Protein AF-A0A9C8M1L5-F1 (afdb_monomer)

Nearest PDB structures (foldseek):
  5g04-assembly1_J  TM=5.522E-01  e=7.672E-01  Homo sapiens
  7qij-assembly1_CC  TM=5.161E-01  e=1.761E+00  Yersinia enterocolitica
  4g1t-assembly1_A  TM=5.888E-01  e=4.044E+00  Homo sapiens
  4bay-assembly1_A  TM=3.506E-01  e=5.523E+00  Homo sapiens

Mean predicted aligned error: 17.58 Å

Radius of gyration: 30.69 Å; Cα contacts (8 Å, |Δi|>4): 119; chains: 1; bounding box: 77×70×84 Å

Secondary structure (DSSP, 8-state):
------------------------------------------------S----------HHHHHHHHHHHHHHTT-HHHHHHHHHHHHHHSPPPHHHHHHHHHHHHHHHHHHHT-SSS-HHHHHHHHHHHHHHHHHH-TT-HHHHHHHHHHHHHHHHTT----SS--GGGG-PPPPP----------PPPP-----

pLDDT: mean 75.11, std 23.85, range [32.31, 98.56]

Structure (mmCIF, N/CA/C/O backbone):
data_AF-A0A9C8M1L5-F1
#
_entry.id   AF-A0A9C8M1L5-F1
#
loop_
_atom_site.group_PDB
_atom_site.id
_atom_site.type_symbol
_atom_site.label_atom_id
_atom_site.label_alt_id
_atom_site.label_comp_id
_atom_site.label_asym_id
_atom_site.label_entity_id
_atom_site.label_seq_id
_atom_site.pdbx_PDB_ins_code
_atom_site.Cartn_x
_atom_site.Cartn_y
_atom_site.Cartn_z
_atom_site.occupancy
_atom_site.B_iso_or_equiv
_atom_site.auth_seq_id
_atom_site.auth_comp_id
_atom_site.auth_asym_id
_atom_site.auth_atom_id
_atom_site.pdbx_PDB_model_num
ATOM 1 N N . MET A 1 1 ? -33.929 22.399 27.691 1.00 41.56 1 MET A N 1
ATOM 2 C CA . MET A 1 1 ? -32.954 22.735 28.753 1.00 41.56 1 MET A CA 1
ATOM 3 C C . MET A 1 1 ? -31.553 22.526 28.191 1.00 41.56 1 MET A C 1
ATOM 5 O O . MET A 1 1 ? -31.339 21.513 27.546 1.00 41.56 1 MET A O 1
ATOM 9 N N . TYR A 1 2 ? -30.692 23.534 28.369 1.00 40.72 2 TYR A N 1
ATOM 10 C CA . TYR A 1 2 ? -29.288 23.714 27.941 1.00 40.72 2 TYR A CA 1
ATOM 11 C C . TYR A 1 2 ? -28.418 22.430 27.960 1.00 40.72 2 TYR A C 1
ATOM 13 O O . TYR A 1 2 ? -28.614 21.593 28.831 1.00 40.72 2 TYR A O 1
ATOM 21 N N . ARG A 1 3 ? -27.405 22.245 27.096 1.00 41.81 3 ARG A N 1
ATOM 22 C CA . ARG A 1 3 ? -26.200 23.092 26.983 1.00 41.81 3 ARG A CA 1
ATOM 23 C C . ARG A 1 3 ? -25.479 22.963 25.630 1.00 41.81 3 ARG A C 1
ATOM 25 O O . ARG A 1 3 ? -25.194 21.868 25.165 1.00 41.81 3 ARG A O 1
ATOM 32 N N . ILE A 1 4 ? -25.137 24.129 25.088 1.00 53.03 4 ILE A N 1
ATOM 33 C CA . ILE A 1 4 ? -24.134 24.383 24.049 1.00 53.03 4 ILE A CA 1
ATOM 34 C C . ILE A 1 4 ? -22.754 24.171 24.687 1.00 53.03 4 ILE A C 1
ATOM 36 O O . ILE A 1 4 ? -22.496 24.747 25.746 1.00 53.03 4 ILE A O 1
ATOM 40 N N . LEU A 1 5 ? -21.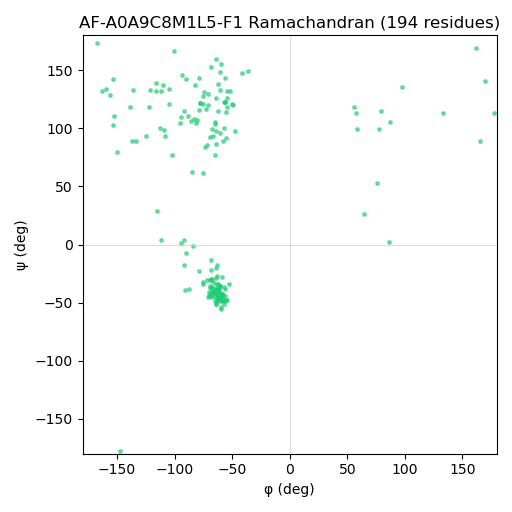882 23.373 24.065 1.00 52.97 5 LEU A N 1
ATOM 41 C CA . LEU A 1 5 ? -20.463 23.307 24.418 1.00 52.97 5 LEU A CA 1
ATOM 42 C C . LEU A 1 5 ? -19.646 23.879 23.257 1.00 52.97 5 LEU A C 1
ATOM 44 O O . LEU A 1 5 ? -19.433 23.237 22.234 1.00 52.97 5 LEU A O 1
ATOM 48 N N . THR A 1 6 ? -19.242 25.130 23.433 1.00 49.69 6 THR A N 1
ATOM 49 C CA . THR A 1 6 ? -18.315 25.868 22.578 1.00 49.69 6 THR A CA 1
ATOM 50 C C . THR A 1 6 ? -16.898 25.366 22.851 1.00 49.69 6 THR A C 1
ATOM 52 O O . THR A 1 6 ? -16.436 25.469 23.987 1.00 49.69 6 THR A O 1
ATOM 55 N N . ILE A 1 7 ? -16.197 24.849 21.840 1.00 62.06 7 ILE A N 1
ATOM 56 C CA . ILE A 1 7 ? -14.764 24.538 21.939 1.00 62.06 7 ILE A CA 1
ATOM 57 C C . ILE A 1 7 ? -13.979 25.606 21.174 1.00 62.06 7 ILE A C 1
ATOM 59 O O . ILE A 1 7 ? -14.194 25.842 19.988 1.00 62.06 7 ILE A O 1
ATOM 63 N N . PHE A 1 8 ? -13.099 26.279 21.914 1.00 46.03 8 PHE A N 1
ATOM 64 C CA . PHE A 1 8 ? -12.125 27.257 21.448 1.00 46.03 8 PHE A CA 1
ATOM 65 C C . PHE A 1 8 ? -10.957 26.543 20.757 1.00 46.03 8 PHE A C 1
ATOM 67 O O . PHE A 1 8 ? -10.323 25.688 21.370 1.00 46.03 8 PHE A O 1
ATOM 74 N N . PHE A 1 9 ? -10.616 26.942 19.531 1.00 50.03 9 PHE A N 1
ATOM 75 C CA . PHE A 1 9 ? -9.325 26.609 18.928 1.00 50.03 9 PHE A CA 1
ATOM 76 C C . PHE A 1 9 ? -8.321 27.726 19.227 1.00 50.03 9 PHE A C 1
ATOM 78 O O . PHE A 1 9 ? -8.476 28.861 18.777 1.00 50.03 9 PHE A O 1
ATOM 85 N N . ILE A 1 10 ? -7.292 27.393 20.005 1.00 50.81 10 ILE A N 1
ATOM 86 C CA . ILE A 1 10 ? -6.084 28.202 20.179 1.00 50.81 10 ILE A CA 1
ATOM 87 C C . ILE A 1 10 ? -5.110 27.766 19.082 1.00 50.81 10 ILE A C 1
ATOM 89 O O . ILE A 1 10 ? -4.598 26.651 19.119 1.00 50.81 10 ILE A O 1
ATOM 93 N N . ILE A 1 11 ? -4.861 28.637 18.103 1.00 51.78 11 ILE A N 1
ATOM 94 C CA . ILE A 1 11 ? -3.775 28.460 17.134 1.00 51.78 11 ILE A CA 1
ATOM 95 C C . ILE A 1 11 ? -2.498 28.986 17.789 1.00 51.78 11 ILE A C 1
ATOM 97 O O . ILE A 1 11 ? -2.332 30.191 17.982 1.00 51.78 11 ILE A O 1
ATOM 101 N N . LEU A 1 12 ? -1.611 28.063 18.155 1.00 49.84 12 LEU A N 1
ATOM 102 C CA . LEU A 1 12 ? -0.262 28.358 18.617 1.00 49.84 12 LEU A CA 1
ATOM 103 C C . LEU A 1 12 ? 0.646 28.486 17.387 1.00 49.8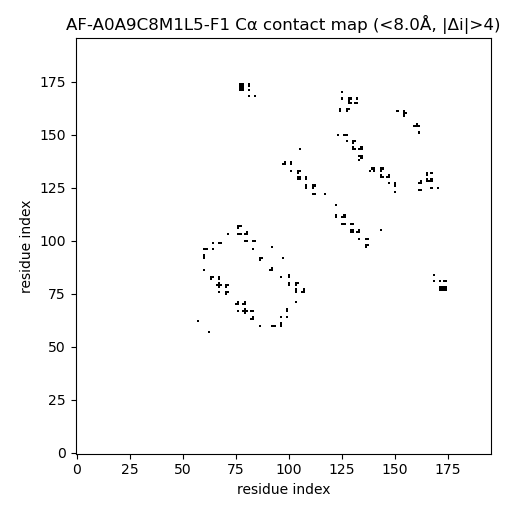4 12 LEU A C 1
ATOM 105 O O . LEU A 1 12 ? 0.970 27.497 16.736 1.00 49.84 12 LEU A O 1
ATOM 109 N N . ALA A 1 13 ? 1.025 29.718 17.054 1.00 52.88 13 ALA A N 1
ATOM 110 C CA . ALA A 1 13 ? 2.012 30.019 16.025 1.00 52.88 13 ALA A CA 1
ATOM 111 C C . ALA A 1 13 ? 3.398 30.187 16.663 1.00 52.88 13 ALA A C 1
ATOM 113 O O . ALA A 1 13 ? 3.666 31.180 17.334 1.00 52.88 13 ALA A O 1
ATOM 114 N N . THR A 1 14 ? 4.278 29.223 16.412 1.00 50.16 14 THR A N 1
ATOM 115 C CA . THR A 1 14 ? 5.738 29.275 16.601 1.00 50.16 14 THR A CA 1
ATOM 116 C C . THR A 1 14 ? 6.310 28.228 15.647 1.00 50.16 14 THR A C 1
ATOM 118 O O . THR A 1 14 ? 5.840 27.101 15.675 1.00 50.16 14 THR A O 1
ATOM 121 N N . GLY A 1 15 ? 7.282 28.457 14.775 1.00 40.16 15 GLY A N 1
ATOM 122 C CA . GLY A 1 15 ? 8.163 29.582 14.511 1.00 40.16 15 GLY A CA 1
ATOM 123 C C . GLY A 1 15 ? 9.353 29.056 13.691 1.00 40.16 15 GLY A C 1
ATOM 124 O O . GLY A 1 15 ? 9.560 27.851 13.614 1.00 40.16 15 GLY A O 1
ATOM 125 N N . LEU A 1 16 ? 10.153 29.991 13.170 1.00 46.31 16 LEU A N 1
ATOM 126 C CA . LEU A 1 16 ? 11.547 29.83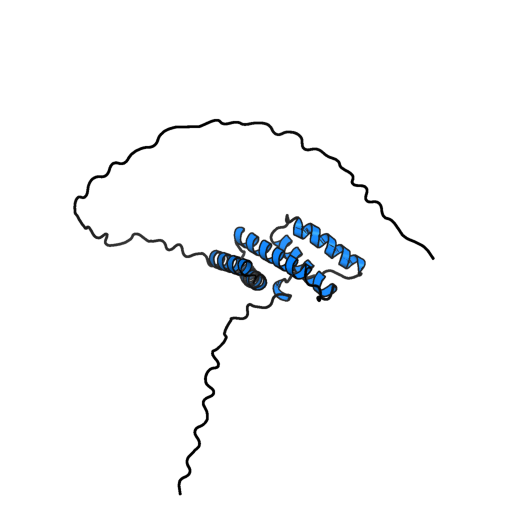5 12.725 1.00 46.31 16 LEU A CA 1
ATOM 127 C C . LEU A 1 16 ? 11.799 29.149 11.368 1.00 46.31 16 LEU A C 1
ATOM 129 O O . LEU A 1 16 ? 11.964 27.940 11.273 1.00 46.31 16 LEU A O 1
ATOM 133 N N . ALA A 1 17 ? 12.034 29.978 10.349 1.00 40.47 17 ALA A N 1
ATOM 134 C CA . ALA A 1 17 ? 13.016 29.676 9.313 1.00 40.47 17 ALA A CA 1
ATOM 135 C C . ALA A 1 17 ? 14.045 30.815 9.291 1.00 40.47 17 ALA A C 1
ATOM 137 O O . ALA A 1 17 ? 13.700 31.978 9.084 1.00 40.47 17 ALA A O 1
ATOM 138 N N . SER A 1 18 ? 15.299 30.466 9.573 1.00 39.94 18 SER A N 1
ATOM 139 C CA . SER A 1 18 ? 16.468 31.338 9.531 1.00 39.94 18 SER A CA 1
ATOM 140 C C . SER A 1 18 ? 17.477 30.743 8.543 1.00 39.94 18 SER A C 1
ATOM 142 O O . SER A 1 18 ? 17.764 29.554 8.619 1.00 39.94 18 SER A O 1
ATOM 144 N N . CYS A 1 19 ? 17.996 31.607 7.667 1.00 41.22 19 CYS A N 1
ATOM 145 C CA . CYS A 1 19 ? 19.271 31.564 6.935 1.00 41.22 19 CYS A CA 1
ATOM 146 C C . CYS A 1 19 ? 19.631 30.382 6.002 1.00 41.22 19 CYS A C 1
ATOM 148 O O . CYS A 1 19 ? 20.060 29.324 6.446 1.00 41.22 19 CYS A O 1
ATOM 150 N N . ALA A 1 20 ? 19.703 30.690 4.701 1.00 43.44 20 ALA A N 1
ATOM 151 C CA . ALA A 1 20 ? 20.762 30.267 3.766 1.00 43.44 20 ALA A CA 1
ATOM 152 C C . ALA A 1 20 ? 20.822 31.345 2.657 1.00 43.44 20 ALA A C 1
ATOM 154 O O . ALA A 1 20 ? 19.819 31.587 1.996 1.00 43.44 20 ALA A O 1
ATOM 155 N N . SER A 1 21 ? 21.788 32.269 2.630 1.00 40.28 21 SER A N 1
ATOM 156 C CA . SER A 1 21 ? 23.198 32.176 2.197 1.00 40.28 21 SER A CA 1
ATOM 157 C C . SER A 1 21 ? 23.395 31.723 0.742 1.00 40.28 21 SER A C 1
ATOM 159 O O . SER A 1 21 ? 23.376 30.535 0.451 1.00 40.28 21 SER A O 1
ATOM 161 N N . GLU A 1 22 ? 23.632 32.731 -0.108 1.00 41.84 22 GLU A N 1
ATOM 162 C CA . GLU A 1 22 ? 24.566 32.798 -1.249 1.00 41.84 22 GLU A CA 1
ATOM 163 C C . GLU A 1 22 ? 24.485 31.749 -2.379 1.00 41.84 22 GLU A C 1
ATOM 165 O O . GLU A 1 22 ? 24.873 30.597 -2.217 1.00 41.84 22 GLU A O 1
ATOM 170 N N . ARG A 1 23 ? 24.212 32.212 -3.609 1.00 49.81 23 ARG A N 1
ATOM 171 C CA . ARG A 1 23 ? 25.253 32.565 -4.604 1.00 49.81 23 ARG A CA 1
ATOM 172 C C . ARG A 1 23 ? 24.614 32.990 -5.929 1.00 49.81 23 ARG A C 1
ATOM 174 O O . ARG A 1 23 ? 24.075 32.165 -6.660 1.00 49.81 23 ARG A O 1
ATOM 181 N N . ASP A 1 24 ? 24.777 34.267 -6.257 1.00 42.97 24 ASP A N 1
ATOM 182 C CA . ASP A 1 24 ? 24.747 34.748 -7.634 1.00 42.97 24 ASP A CA 1
ATOM 183 C C . ASP A 1 24 ? 25.922 34.132 -8.402 1.00 42.97 24 ASP A C 1
ATOM 185 O O . ASP A 1 24 ? 27.081 34.252 -7.999 1.00 42.97 24 ASP A O 1
ATOM 189 N N . THR A 1 25 ? 25.634 33.487 -9.530 1.00 50.66 25 THR A N 1
ATOM 190 C CA . THR A 1 25 ? 26.618 33.341 -10.607 1.00 50.66 25 THR A CA 1
ATOM 191 C C . THR A 1 25 ? 25.998 33.882 -11.878 1.00 50.66 25 THR A C 1
ATOM 193 O O . THR A 1 25 ? 25.278 33.207 -12.605 1.00 50.66 25 THR A O 1
ATOM 196 N N . ASP A 1 26 ? 26.299 35.155 -12.085 1.00 44.03 26 ASP A N 1
ATOM 197 C CA . ASP A 1 26 ? 26.136 35.893 -13.320 1.00 44.03 26 ASP A CA 1
ATOM 198 C C . ASP A 1 26 ? 27.028 35.248 -14.397 1.00 44.03 26 ASP A C 1
ATOM 200 O O . ASP A 1 26 ? 28.258 35.223 -14.279 1.00 44.03 26 ASP A O 1
ATOM 204 N N . ARG A 1 27 ? 26.424 34.671 -15.439 1.00 46.56 27 ARG A N 1
ATOM 205 C CA . ARG A 1 27 ? 27.128 34.342 -16.686 1.00 46.56 27 ARG A CA 1
ATOM 206 C C . ARG A 1 27 ? 26.165 34.411 -17.862 1.00 46.56 27 ARG A C 1
ATOM 208 O O . ARG A 1 27 ? 25.680 33.398 -18.357 1.00 46.56 27 ARG A O 1
ATOM 215 N N . THR A 1 28 ? 25.909 35.626 -18.320 1.00 45.62 28 THR A N 1
ATOM 216 C CA . THR A 1 28 ? 25.302 35.885 -19.626 1.00 45.62 28 THR A CA 1
ATOM 217 C C . THR A 1 28 ? 26.362 36.029 -20.719 1.00 45.62 28 THR A C 1
ATOM 219 O O . THR A 1 28 ? 27.389 36.670 -20.506 1.00 45.62 28 THR A O 1
ATOM 222 N N . SER A 1 29 ? 25.999 35.493 -21.890 1.00 43.78 29 SER A N 1
ATOM 223 C CA . SER A 1 29 ? 26.384 35.922 -23.246 1.00 43.78 29 SER A CA 1
ATOM 224 C C . SER A 1 29 ? 27.773 35.514 -23.763 1.00 43.78 29 SER A C 1
ATOM 226 O O . SER A 1 29 ? 28.796 35.959 -23.263 1.00 43.78 29 SER A O 1
ATOM 228 N N . ASP A 1 30 ? 27.830 34.671 -24.807 1.00 38.06 30 ASP A N 1
ATOM 229 C CA . ASP A 1 30 ? 27.815 35.169 -26.195 1.00 38.06 30 ASP A CA 1
ATOM 230 C C . ASP A 1 30 ? 28.134 34.089 -27.261 1.00 38.06 30 ASP A C 1
ATOM 232 O O . ASP A 1 30 ? 29.081 33.318 -27.141 1.00 38.06 30 ASP A O 1
ATOM 236 N N . THR A 1 31 ? 27.400 34.183 -28.379 1.00 40.25 31 THR A N 1
ATOM 237 C CA . THR A 1 31 ? 27.742 33.772 -29.764 1.00 40.25 31 THR A CA 1
ATOM 238 C C . THR A 1 31 ? 27.485 32.330 -30.254 1.00 40.25 31 THR A C 1
ATOM 240 O O . THR A 1 31 ? 28.278 31.416 -30.062 1.00 40.25 31 THR A O 1
ATOM 243 N N . GLN A 1 32 ? 26.440 32.201 -31.081 1.00 41.16 32 GLN A N 1
ATOM 244 C CA . GLN A 1 32 ? 26.359 31.366 -32.300 1.00 41.16 32 GLN A CA 1
ATOM 245 C C . GLN A 1 32 ? 26.160 32.366 -33.470 1.00 41.16 32 GLN A C 1
ATOM 247 O O . GLN A 1 32 ? 25.464 33.357 -33.221 1.00 41.16 32 GLN A O 1
ATOM 252 N N . PRO A 1 33 ? 26.775 32.248 -34.679 1.00 49.03 33 PRO A N 1
ATOM 253 C CA . PRO A 1 33 ? 26.499 31.231 -35.728 1.00 49.03 33 PRO A CA 1
ATOM 254 C C . PRO A 1 33 ? 27.776 30.835 -36.539 1.00 49.03 33 PRO A C 1
ATOM 256 O O . PRO A 1 33 ? 28.860 31.274 -36.185 1.00 49.03 33 PRO A O 1
ATOM 259 N N . ALA A 1 34 ? 27.833 29.985 -37.574 1.00 37.12 34 ALA A N 1
ATOM 260 C CA . ALA A 1 34 ? 26.917 29.606 -38.649 1.00 37.12 34 ALA A CA 1
ATOM 261 C C . ALA A 1 34 ? 27.412 28.325 -39.382 1.00 37.12 34 ALA A C 1
ATOM 263 O O . ALA A 1 34 ? 28.535 27.868 -39.166 1.00 37.12 34 ALA A O 1
ATOM 264 N N . ASP A 1 35 ? 26.563 27.824 -40.283 1.00 43.22 35 ASP A N 1
ATOM 265 C CA . ASP A 1 35 ? 26.731 26.737 -41.259 1.00 43.22 35 ASP A CA 1
ATOM 266 C C . ASP A 1 35 ? 28.069 26.672 -42.022 1.00 43.22 35 ASP A C 1
ATOM 268 O O . ASP A 1 35 ? 28.582 27.696 -42.473 1.00 43.22 35 ASP A O 1
ATOM 272 N N . GLN A 1 36 ? 28.512 25.449 -42.353 1.00 39.69 36 GLN A N 1
ATOM 273 C CA . GLN A 1 36 ? 29.109 25.153 -43.663 1.00 39.69 36 GLN A CA 1
ATOM 274 C C . GLN A 1 36 ? 28.625 23.799 -44.196 1.00 39.69 36 GLN A C 1
ATOM 276 O O . GLN A 1 36 ? 28.844 22.743 -43.608 1.00 39.69 36 GLN A O 1
ATOM 281 N N . ASN A 1 37 ? 27.959 23.885 -45.344 1.00 39.47 37 ASN A N 1
ATOM 282 C CA . ASN A 1 37 ? 27.502 22.806 -46.203 1.00 39.47 37 ASN A CA 1
ATOM 283 C C . ASN A 1 37 ? 28.565 22.535 -47.290 1.00 39.47 37 ASN A C 1
ATOM 285 O O . ASN A 1 37 ? 29.184 23.477 -47.785 1.00 39.47 37 ASN A O 1
ATOM 289 N N . GLY A 1 38 ? 28.719 21.274 -47.700 1.00 32.31 38 GLY A N 1
ATOM 290 C CA . GLY A 1 38 ? 29.582 20.818 -48.801 1.00 32.31 38 GLY A CA 1
ATOM 291 C C . GLY A 1 38 ? 30.409 19.605 -48.369 1.00 32.31 38 GLY A C 1
ATOM 292 O O . GLY A 1 38 ? 31.277 19.712 -47.518 1.00 32.31 38 GLY A O 1
ATOM 293 N N . THR A 1 39 ? 30.231 18.401 -48.904 1.00 35.66 39 THR A N 1
ATOM 294 C CA . THR A 1 39 ? 30.302 18.099 -50.335 1.00 35.66 39 THR A CA 1
ATOM 295 C C . THR A 1 39 ? 29.633 16.745 -50.577 1.00 35.66 39 THR A C 1
ATOM 297 O O . THR A 1 39 ? 29.918 15.780 -49.870 1.00 35.66 39 THR A O 1
ATOM 300 N N . ALA A 1 40 ? 28.750 16.678 -51.571 1.00 42.91 40 ALA A N 1
ATOM 301 C CA . ALA A 1 40 ? 28.308 15.423 -52.154 1.00 42.91 40 ALA A CA 1
ATOM 302 C C . ALA A 1 40 ? 29.406 14.930 -53.103 1.00 42.91 40 ALA A C 1
ATOM 304 O O . ALA A 1 40 ? 29.746 15.640 -54.048 1.00 42.91 40 ALA A O 1
ATOM 305 N N . ASP A 1 41 ? 29.933 13.732 -52.864 1.00 43.78 41 ASP A N 1
ATOM 306 C CA . ASP A 1 41 ? 30.615 12.962 -53.899 1.00 43.78 41 ASP A CA 1
ATOM 307 C C . ASP A 1 41 ? 30.167 11.502 -53.816 1.00 43.78 41 ASP A C 1
ATOM 309 O O . ASP A 1 41 ? 30.007 10.922 -52.738 1.00 43.78 41 ASP A O 1
ATOM 313 N N . GLY A 1 42 ? 29.830 10.958 -54.978 1.00 46.75 42 GLY A N 1
ATOM 314 C CA . GLY A 1 42 ? 29.087 9.723 -55.123 1.00 46.75 42 GLY A CA 1
ATOM 315 C C . GLY A 1 42 ? 29.957 8.497 -54.905 1.00 46.75 42 GLY A C 1
ATOM 316 O O . GLY A 1 42 ? 30.883 8.233 -55.661 1.00 46.75 42 GLY A O 1
ATOM 317 N N . THR A 1 43 ? 29.573 7.670 -53.939 1.00 35.25 43 THR A N 1
ATOM 318 C CA . THR A 1 43 ? 29.645 6.209 -54.035 1.00 35.25 43 THR A CA 1
ATOM 319 C C . THR A 1 43 ? 28.550 5.660 -53.125 1.00 35.25 43 THR A C 1
ATOM 321 O O . THR A 1 43 ? 28.631 5.787 -51.906 1.00 35.25 43 THR A O 1
ATOM 324 N N . ILE A 1 44 ? 27.495 5.069 -53.697 1.00 45.62 44 ILE A N 1
ATOM 325 C CA . ILE A 1 44 ? 26.568 4.234 -52.923 1.00 45.62 44 ILE A CA 1
ATOM 326 C C . ILE A 1 44 ? 27.316 2.933 -52.634 1.00 45.62 44 ILE A C 1
ATOM 328 O O . ILE A 1 44 ? 27.208 1.954 -53.369 1.00 45.62 44 ILE A O 1
ATOM 332 N N . THR A 1 45 ? 28.120 2.937 -51.579 1.00 35.31 45 THR A N 1
ATOM 333 C CA . THR A 1 45 ? 28.555 1.703 -50.937 1.00 35.31 45 THR A CA 1
ATOM 334 C C . THR A 1 45 ? 27.405 1.302 -50.026 1.00 35.31 45 THR A C 1
ATOM 336 O O . THR A 1 45 ? 27.189 1.932 -48.995 1.00 35.31 45 THR A O 1
ATOM 339 N N . GLN A 1 46 ? 26.616 0.298 -50.416 1.00 43.53 46 GLN A N 1
ATOM 340 C CA . GLN A 1 46 ? 25.730 -0.368 -49.462 1.00 43.53 46 GLN A CA 1
ATOM 341 C C . GLN A 1 46 ? 26.600 -0.882 -48.304 1.00 43.53 46 GLN A C 1
ATOM 343 O O . GLN A 1 46 ? 27.516 -1.668 -48.564 1.00 43.53 46 GLN A O 1
ATOM 348 N N . PRO A 1 47 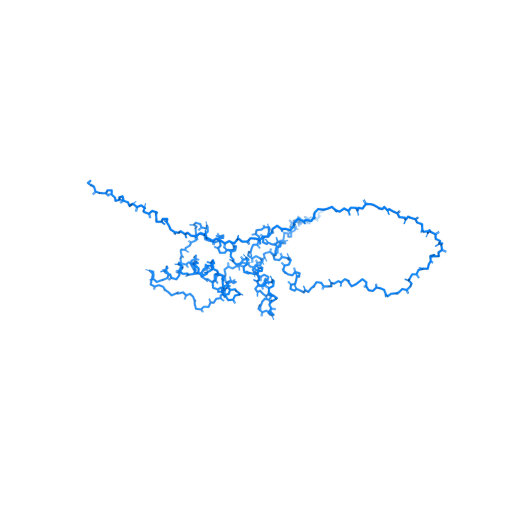? 26.347 -0.498 -47.041 1.00 42.84 47 PRO A N 1
ATOM 349 C CA . PRO A 1 47 ? 26.895 -1.240 -45.923 1.00 42.84 47 PRO A CA 1
ATOM 350 C C . PRO A 1 47 ? 26.186 -2.598 -45.880 1.00 42.84 47 PRO A C 1
ATOM 352 O O . PRO A 1 47 ? 25.114 -2.760 -45.302 1.00 42.84 47 PRO A O 1
ATOM 355 N N . THR A 1 48 ? 26.774 -3.596 -46.535 1.00 46.06 48 THR A N 1
ATOM 356 C CA . THR A 1 48 ? 26.500 -5.002 -46.245 1.00 46.06 48 THR A CA 1
ATOM 357 C C . THR A 1 48 ? 26.957 -5.298 -44.818 1.00 46.06 48 THR A C 1
ATOM 359 O O . THR A 1 48 ? 28.129 -5.570 -44.585 1.00 46.06 48 THR A O 1
ATOM 362 N N . GLY A 1 49 ? 26.007 -5.270 -43.882 1.00 43.88 49 GLY A N 1
ATOM 363 C CA . GLY A 1 49 ? 26.051 -6.063 -42.656 1.00 43.88 49 GLY A CA 1
ATOM 364 C C . GLY A 1 49 ? 26.572 -5.380 -41.388 1.00 43.88 49 GLY A C 1
ATOM 365 O O . GLY A 1 49 ? 27.649 -4.794 -41.350 1.00 43.88 49 GLY A O 1
ATOM 366 N N . THR A 1 50 ? 25.829 -5.629 -40.304 1.00 47.41 50 THR A N 1
ATOM 367 C CA . THR A 1 50 ? 26.265 -5.622 -38.893 1.00 47.41 50 THR A CA 1
ATOM 368 C C . THR A 1 50 ? 26.477 -4.270 -38.207 1.00 47.41 50 THR A C 1
ATOM 370 O O . THR A 1 50 ? 27.487 -4.038 -37.557 1.00 47.41 50 THR A O 1
ATOM 373 N N . GLY A 1 51 ? 25.470 -3.400 -38.257 1.00 37.84 51 GLY A N 1
ATOM 374 C CA . GLY A 1 51 ? 25.222 -2.442 -37.180 1.00 37.84 51 GLY A CA 1
ATOM 375 C C . GLY A 1 51 ? 23.956 -2.883 -36.470 1.00 37.84 51 GLY A C 1
ATOM 376 O O . GLY A 1 51 ? 22.870 -2.681 -36.995 1.00 37.84 51 GLY A O 1
ATOM 377 N N . THR A 1 52 ? 24.093 -3.583 -35.349 1.00 47.56 52 THR A N 1
ATOM 378 C CA . THR A 1 52 ? 22.975 -3.921 -34.471 1.00 47.56 52 THR A CA 1
ATOM 379 C C . THR A 1 52 ? 22.293 -2.623 -34.053 1.00 47.56 52 THR A C 1
ATOM 381 O O . THR A 1 52 ? 22.776 -1.953 -33.140 1.00 47.56 52 THR A O 1
ATOM 384 N N . ASP A 1 53 ? 21.175 -2.278 -34.695 1.00 40.50 53 ASP A N 1
ATOM 385 C CA . ASP A 1 53 ? 20.092 -1.604 -33.990 1.00 40.50 53 ASP A CA 1
ATOM 386 C C . ASP A 1 53 ? 19.773 -2.534 -32.827 1.00 40.50 53 ASP A C 1
ATOM 388 O O . ASP A 1 53 ? 19.066 -3.534 -32.962 1.00 40.50 53 ASP A O 1
ATOM 392 N N . THR A 1 54 ? 20.422 -2.292 -31.692 1.00 47.62 54 THR A N 1
ATOM 393 C CA . THR A 1 54 ? 20.010 -2.872 -30.431 1.00 47.62 54 THR A CA 1
ATOM 394 C C . THR A 1 54 ? 18.641 -2.271 -30.180 1.00 47.62 54 THR A C 1
ATOM 396 O O . THR A 1 54 ? 18.527 -1.230 -29.534 1.00 47.62 54 THR A O 1
ATOM 399 N N . PHE A 1 55 ? 17.603 -2.910 -30.726 1.00 51.31 55 PHE A N 1
ATOM 400 C CA . PHE A 1 55 ? 16.307 -2.950 -30.083 1.00 51.31 55 PHE A CA 1
ATOM 401 C C . PHE A 1 55 ? 16.629 -3.336 -28.649 1.00 51.31 55 PHE A C 1
ATOM 403 O O . PHE A 1 55 ? 16.968 -4.483 -28.360 1.00 51.31 55 PHE A O 1
ATOM 410 N N . ARG A 1 56 ? 16.704 -2.327 -27.780 1.00 60.84 56 ARG A N 1
ATOM 411 C CA . ARG A 1 56 ? 16.858 -2.533 -26.355 1.00 60.84 56 ARG A CA 1
ATOM 412 C C . ARG A 1 56 ? 15.556 -3.190 -25.955 1.00 60.84 56 ARG A C 1
ATOM 414 O O . ARG A 1 56 ? 14.555 -2.504 -25.777 1.00 60.84 56 ARG A O 1
ATOM 421 N N . GLU A 1 57 ? 15.567 -4.515 -25.954 1.00 67.31 57 GLU A N 1
ATOM 422 C CA . GLU A 1 57 ? 14.462 -5.310 -25.464 1.00 67.31 57 GLU A CA 1
ATOM 423 C C . GLU A 1 57 ? 14.221 -4.832 -24.038 1.00 67.31 57 GLU A C 1
ATOM 425 O O . GLU A 1 57 ? 15.118 -4.868 -23.187 1.00 67.31 57 GLU A O 1
ATOM 430 N N . MET A 1 58 ? 13.058 -4.215 -23.843 1.00 71.88 58 MET A N 1
ATOM 431 C CA . MET A 1 58 ? 12.669 -3.698 -22.548 1.00 71.88 58 MET A CA 1
ATOM 432 C C . MET A 1 58 ? 12.631 -4.885 -21.598 1.00 71.88 58 MET A C 1
ATOM 434 O O . MET A 1 58 ? 12.110 -5.948 -21.951 1.00 71.88 58 MET A O 1
ATOM 438 N N . ARG A 1 59 ? 13.225 -4.741 -20.413 1.00 76.81 59 ARG A N 1
ATOM 439 C CA . ARG A 1 59 ? 13.160 -5.838 -19.451 1.00 76.81 59 ARG A CA 1
ATOM 440 C C . ARG A 1 59 ? 11.689 -6.108 -19.107 1.00 76.81 59 ARG A C 1
ATOM 442 O O . ARG A 1 59 ? 10.905 -5.159 -19.057 1.00 76.81 59 ARG A O 1
ATOM 449 N N . PRO A 1 60 ? 11.306 -7.358 -18.804 1.00 74.88 60 PRO A N 1
ATOM 450 C CA . PRO A 1 60 ? 9.923 -7.675 -18.454 1.00 74.88 60 PRO A CA 1
ATOM 451 C C . PRO A 1 60 ? 9.346 -6.811 -17.318 1.00 74.88 60 PRO A C 1
ATOM 453 O O . PRO A 1 60 ? 8.168 -6.473 -17.349 1.00 74.88 60 PRO A O 1
ATOM 456 N N . ASP A 1 61 ? 10.166 -6.405 -16.342 1.00 75.75 61 ASP A N 1
ATOM 457 C CA . ASP A 1 61 ? 9.757 -5.511 -15.250 1.00 75.75 61 ASP A CA 1
ATOM 458 C C . ASP A 1 61 ? 9.611 -4.047 -15.668 1.00 75.75 61 ASP A C 1
ATOM 460 O O . ASP A 1 61 ? 8.735 -3.356 -15.158 1.00 75.75 61 ASP A O 1
ATOM 464 N N . GLU A 1 62 ? 10.413 -3.577 -16.621 1.00 82.25 62 GLU A N 1
ATOM 465 C CA . GLU A 1 62 ? 10.279 -2.229 -17.180 1.00 82.25 62 GLU A CA 1
ATOM 466 C C . GLU A 1 62 ? 8.978 -2.092 -17.992 1.00 82.25 62 GLU A C 1
ATOM 468 O O . GLU A 1 62 ? 8.280 -1.084 -17.863 1.00 82.25 62 GLU A O 1
ATOM 473 N N . GLU A 1 63 ? 8.613 -3.116 -18.771 1.00 87.00 63 GLU A N 1
ATOM 474 C CA . GLU A 1 63 ? 7.377 -3.109 -19.567 1.00 87.00 63 GLU A CA 1
ATOM 475 C C . GLU A 1 63 ? 6.136 -3.192 -18.679 1.00 87.00 63 GLU A C 1
ATOM 477 O O . GLU A 1 63 ? 5.197 -2.411 -18.841 1.00 87.00 63 GLU A O 1
ATOM 482 N N . ALA A 1 64 ? 6.153 -4.066 -17.676 1.00 85.38 64 ALA A N 1
ATOM 483 C CA . ALA A 1 64 ? 5.079 -4.121 -16.699 1.00 85.38 64 ALA A CA 1
ATOM 484 C C . ALA A 1 64 ? 4.976 -2.839 -15.862 1.00 85.38 64 ALA A C 1
ATOM 486 O O . ALA A 1 64 ? 3.875 -2.402 -15.541 1.00 85.38 64 ALA A O 1
ATOM 487 N N . GLY A 1 65 ? 6.103 -2.192 -15.560 1.00 88.25 65 GLY A N 1
ATOM 488 C CA . GLY A 1 65 ? 6.136 -0.865 -14.955 1.00 88.25 65 GLY A CA 1
ATOM 489 C C . GLY A 1 65 ? 5.429 0.188 -15.788 1.00 88.25 65 GLY A C 1
ATOM 490 O O . GLY A 1 65 ? 4.589 0.934 -15.283 1.00 88.25 65 GLY A O 1
ATOM 491 N N . ARG A 1 66 ? 5.748 0.230 -17.084 1.00 91.31 66 ARG A N 1
ATOM 492 C CA . ARG A 1 66 ? 5.100 1.120 -18.051 1.00 91.31 66 ARG A CA 1
ATOM 493 C C . ARG A 1 66 ? 3.597 0.847 -18.125 1.00 91.31 66 ARG A C 1
ATOM 495 O O . ARG A 1 66 ? 2.813 1.793 -18.059 1.00 91.31 66 ARG A O 1
ATOM 502 N N . GLN A 1 67 ? 3.205 -0.424 -18.209 1.00 93.38 67 GLN A N 1
ATOM 503 C CA . GLN A 1 67 ? 1.808 -0.854 -18.236 1.00 93.38 67 GLN A CA 1
ATOM 504 C C . GLN A 1 67 ? 1.067 -0.465 -16.948 1.00 93.38 67 GLN A C 1
ATOM 506 O O . GLN A 1 67 ? -0.019 0.105 -17.013 1.00 93.38 67 GLN A O 1
ATOM 511 N N . ALA A 1 68 ? 1.660 -0.698 -15.776 1.00 93.69 68 ALA A N 1
ATOM 512 C CA . ALA A 1 68 ? 1.072 -0.339 -14.489 1.00 93.69 68 ALA A CA 1
ATOM 513 C C . ALA A 1 68 ? 0.869 1.178 -14.358 1.00 93.69 68 ALA A C 1
ATOM 515 O O . ALA A 1 68 ? -0.191 1.630 -13.932 1.00 93.69 68 ALA A O 1
ATOM 516 N N . GLN A 1 69 ? 1.839 1.984 -14.797 1.00 93.94 69 GLN A N 1
ATOM 517 C CA . GLN A 1 69 ? 1.687 3.440 -14.832 1.00 93.94 69 GLN A CA 1
ATOM 518 C C . GLN A 1 69 ? 0.576 3.895 -15.788 1.00 93.94 69 GLN A C 1
ATOM 520 O O . GLN A 1 69 ? -0.119 4.869 -15.500 1.00 93.94 69 GLN A O 1
ATOM 525 N N . GLU A 1 70 ? 0.405 3.231 -16.931 1.00 95.50 70 GLU A N 1
ATOM 526 C CA . GLU A 1 70 ? -0.693 3.510 -17.862 1.00 95.50 70 GLU A CA 1
ATOM 527 C C . GLU A 1 70 ? -2.055 3.176 -17.239 1.00 95.50 70 GLU A C 1
ATOM 529 O O . GLU A 1 70 ? -2.959 4.010 -17.278 1.00 95.50 70 GLU A O 1
ATOM 534 N N . MET A 1 71 ? -2.163 2.028 -16.568 1.00 95.62 71 MET A N 1
ATOM 535 C CA . MET A 1 71 ? -3.357 1.630 -15.819 1.00 95.62 71 MET A CA 1
ATOM 536 C C . MET A 1 71 ? -3.703 2.622 -14.704 1.00 95.62 71 MET A C 1
ATOM 538 O O . MET A 1 71 ? -4.852 3.032 -14.575 1.00 95.62 71 MET A O 1
ATOM 542 N N . MET A 1 72 ? -2.718 3.091 -13.935 1.00 96.19 72 MET A N 1
ATOM 543 C CA . MET A 1 72 ? -2.959 4.115 -12.912 1.00 96.19 72 MET A CA 1
ATOM 544 C C . MET A 1 72 ? -3.475 5.428 -13.514 1.00 96.19 72 MET A C 1
ATOM 546 O O . MET A 1 72 ? -4.356 6.063 -12.939 1.00 96.19 72 MET A O 1
ATOM 550 N N . ARG A 1 73 ? -2.970 5.836 -14.687 1.00 95.69 73 ARG A N 1
ATOM 551 C CA . ARG A 1 73 ? -3.442 7.050 -15.381 1.00 95.69 73 ARG A CA 1
ATOM 552 C C . ARG A 1 73 ? -4.864 6.911 -15.922 1.00 95.69 73 ARG A C 1
ATOM 554 O O . ARG A 1 73 ? -5.563 7.917 -15.997 1.00 95.69 73 ARG A O 1
ATOM 561 N N . SER A 1 74 ? -5.287 5.705 -16.299 1.00 95.06 74 SER A N 1
ATOM 562 C CA . SER A 1 7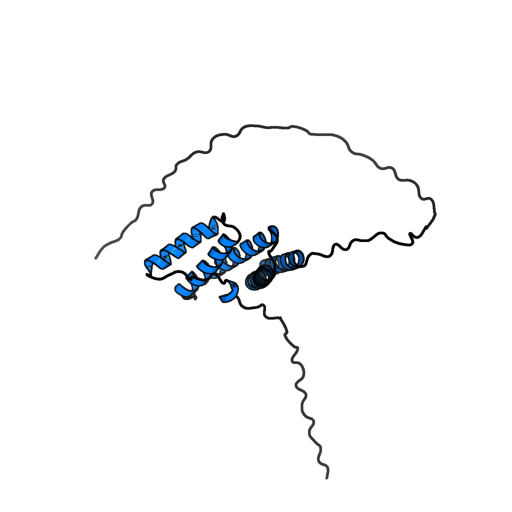4 ? -6.661 5.430 -16.737 1.00 95.06 74 SER A CA 1
ATOM 563 C C . SER A 1 74 ? -7.633 5.163 -15.581 1.00 95.06 74 SER A C 1
ATOM 565 O O . SER A 1 74 ? -8.820 4.968 -15.827 1.00 95.06 74 SER A O 1
ATOM 567 N N . GLY A 1 75 ? -7.155 5.183 -14.330 1.00 94.06 75 GLY A N 1
ATOM 568 C CA . GLY A 1 75 ? -7.954 4.906 -13.133 1.00 94.06 75 GLY A CA 1
ATOM 569 C C . GLY A 1 75 ? -8.048 3.421 -12.766 1.00 94.06 75 GLY A C 1
ATOM 570 O O . GLY A 1 75 ? -8.688 3.076 -11.780 1.00 94.06 75 GLY A O 1
ATOM 571 N N . ASN A 1 76 ? -7.386 2.524 -13.501 1.00 95.31 76 ASN A N 1
ATOM 572 C CA . ASN A 1 76 ? -7.305 1.102 -13.169 1.00 95.31 76 ASN A CA 1
ATOM 573 C C . ASN A 1 76 ? -6.162 0.816 -12.175 1.00 95.31 76 ASN A C 1
ATOM 575 O O . ASN A 1 76 ? -5.193 0.115 -12.473 1.00 95.31 76 ASN A O 1
ATOM 579 N N . ILE A 1 77 ? -6.250 1.387 -10.974 1.00 96.50 77 ILE A N 1
ATOM 580 C CA . ILE A 1 77 ? -5.211 1.222 -9.946 1.00 96.50 77 ILE A CA 1
ATOM 581 C C . ILE A 1 77 ? -5.159 -0.226 -9.433 1.00 96.50 77 ILE A C 1
ATOM 583 O O . ILE A 1 77 ? -4.072 -0.754 -9.199 1.00 96.50 77 ILE A O 1
ATOM 587 N N . GLU A 1 78 ? -6.312 -0.891 -9.315 1.00 96.12 78 GLU A N 1
ATOM 588 C CA . GLU A 1 78 ? -6.405 -2.310 -8.944 1.00 96.12 78 GLU A CA 1
ATOM 589 C C . GLU A 1 78 ? -5.575 -3.200 -9.885 1.00 96.12 78 GLU A C 1
ATOM 591 O O . GLU A 1 78 ? -4.749 -3.991 -9.421 1.00 96.12 78 GLU A O 1
ATOM 596 N N . GLY A 1 79 ? -5.709 -3.014 -11.203 1.00 95.38 79 GLY A N 1
ATOM 597 C CA . GLY A 1 79 ? -4.929 -3.749 -12.198 1.00 95.38 79 GLY A CA 1
ATOM 598 C C . GLY A 1 79 ? -3.426 -3.476 -12.112 1.00 95.38 79 GLY A C 1
ATOM 599 O O . GLY A 1 79 ? -2.624 -4.409 -12.209 1.00 95.38 79 GLY A O 1
ATOM 600 N N . ALA A 1 80 ? -3.036 -2.225 -11.850 1.00 96.44 80 ALA A N 1
ATOM 601 C CA . ALA A 1 80 ? -1.635 -1.859 -11.657 1.00 96.44 80 ALA A CA 1
ATOM 602 C C . ALA A 1 80 ? -1.013 -2.584 -10.450 1.00 96.44 80 ALA A C 1
ATOM 604 O O . ALA A 1 80 ? 0.069 -3.164 -10.570 1.00 96.44 80 ALA A O 1
ATOM 605 N N . ILE A 1 81 ? -1.714 -2.608 -9.307 1.00 97.12 81 ILE A N 1
ATOM 606 C CA . ILE A 1 81 ? -1.264 -3.347 -8.118 1.00 97.12 81 ILE A CA 1
ATOM 607 C C . ILE A 1 81 ? -1.187 -4.843 -8.424 1.00 97.12 81 ILE A C 1
ATOM 609 O O . ILE A 1 81 ? -0.193 -5.481 -8.082 1.00 97.12 81 ILE A O 1
ATOM 613 N N . PHE A 1 82 ? -2.206 -5.404 -9.079 1.00 95.81 82 PHE A N 1
ATOM 614 C CA . PHE A 1 82 ? -2.255 -6.829 -9.395 1.00 95.81 82 PHE A CA 1
ATOM 615 C C . PHE A 1 82 ? -1.033 -7.284 -10.202 1.00 95.81 82 PHE A C 1
ATOM 617 O O . PHE A 1 82 ? -0.398 -8.278 -9.848 1.00 95.81 82 PHE A O 1
ATOM 624 N N . ILE A 1 83 ? -0.676 -6.561 -11.266 1.00 93.81 83 ILE A N 1
ATOM 625 C CA . ILE A 1 83 ? 0.482 -6.907 -12.101 1.00 93.81 83 ILE A CA 1
ATOM 626 C C . ILE A 1 83 ? 1.775 -6.807 -11.288 1.00 93.81 83 ILE A C 1
ATOM 628 O O . ILE A 1 83 ? 2.552 -7.762 -11.241 1.00 93.81 83 ILE A O 1
ATOM 632 N N . LEU A 1 84 ? 1.992 -5.678 -10.612 1.00 95.44 84 LEU A N 1
ATOM 633 C CA . LEU A 1 84 ? 3.246 -5.418 -9.909 1.00 95.44 84 LEU A CA 1
ATOM 634 C C . LEU A 1 84 ? 3.455 -6.346 -8.702 1.00 95.44 84 LEU A C 1
ATOM 636 O O . LEU A 1 84 ? 4.573 -6.812 -8.488 1.00 95.44 84 LEU A O 1
ATOM 640 N N . GLU A 1 85 ? 2.406 -6.689 -7.952 1.00 95.62 85 GLU A N 1
ATOM 641 C CA . GLU A 1 85 ? 2.507 -7.657 -6.851 1.00 95.62 85 GLU A CA 1
ATOM 642 C C . GLU A 1 85 ? 2.786 -9.075 -7.350 1.00 95.62 85 GLU A C 1
ATOM 644 O O . GLU A 1 85 ? 3.651 -9.764 -6.806 1.00 95.62 85 GLU A O 1
ATOM 649 N N . ASN A 1 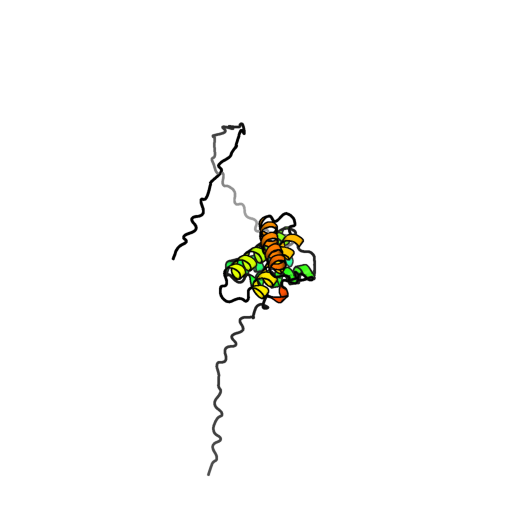86 ? 2.118 -9.509 -8.423 1.00 92.75 86 ASN A N 1
ATOM 650 C CA . ASN A 1 86 ? 2.394 -10.819 -9.017 1.00 92.75 86 ASN A CA 1
ATOM 651 C C . ASN A 1 86 ? 3.828 -10.921 -9.541 1.00 92.75 86 ASN A C 1
ATOM 653 O O . ASN A 1 86 ? 4.438 -11.990 -9.467 1.00 92.75 86 ASN A O 1
ATOM 657 N N . MET A 1 87 ? 4.385 -9.824 -10.051 1.00 92.06 87 MET A N 1
ATOM 658 C CA . MET A 1 87 ? 5.789 -9.776 -10.442 1.00 92.06 87 MET A CA 1
ATOM 659 C C . MET A 1 87 ? 6.729 -9.786 -9.242 1.00 92.06 87 MET A C 1
ATOM 661 O O . MET A 1 87 ? 7.681 -10.563 -9.241 1.00 92.06 87 MET A O 1
ATOM 665 N N . SER A 1 88 ? 6.435 -8.991 -8.209 1.00 92.44 88 SER A N 1
ATOM 666 C CA . SER A 1 88 ? 7.196 -8.952 -6.952 1.00 92.44 88 SER A CA 1
ATOM 667 C C . SER A 1 88 ? 7.266 -10.326 -6.275 1.00 92.44 88 SER A C 1
ATOM 669 O O . SER A 1 88 ? 8.307 -10.714 -5.743 1.00 92.44 88 SER A O 1
ATOM 671 N N . ALA A 1 89 ? 6.181 -11.105 -6.353 1.00 90.94 89 ALA A N 1
ATOM 672 C CA . ALA A 1 89 ? 6.114 -12.466 -5.826 1.00 90.94 89 ALA A CA 1
ATOM 673 C C . ALA A 1 89 ? 7.002 -13.466 -6.589 1.00 90.94 89 ALA A C 1
ATOM 675 O O . ALA A 1 89 ? 7.469 -14.443 -6.004 1.00 90.94 89 ALA A O 1
ATOM 676 N N . GLN A 1 90 ? 7.237 -13.242 -7.885 1.00 89.44 90 GLN A N 1
ATOM 677 C CA . GLN A 1 90 ? 8.075 -14.106 -8.725 1.00 89.44 90 GLN A CA 1
ATOM 678 C C . GLN A 1 90 ? 9.553 -13.711 -8.666 1.00 89.44 90 GLN A C 1
ATOM 680 O O . GLN A 1 90 ? 10.434 -14.573 -8.669 1.00 89.44 90 GLN A O 1
ATOM 685 N N . SER A 1 91 ? 9.831 -12.411 -8.613 1.00 87.69 91 SER A N 1
ATOM 686 C CA . SER A 1 91 ? 11.182 -11.862 -8.599 1.00 87.69 91 SER A CA 1
ATOM 687 C C . SER A 1 91 ? 11.209 -10.496 -7.914 1.00 87.69 91 SER A C 1
ATOM 689 O O . SER A 1 91 ? 10.298 -9.700 -8.146 1.00 87.69 91 SER A O 1
ATOM 691 N N . PRO A 1 92 ? 12.265 -10.167 -7.144 1.00 89.38 92 PRO A N 1
ATOM 692 C CA . PRO A 1 92 ? 12.417 -8.831 -6.585 1.00 89.38 92 PRO A CA 1
ATOM 693 C C . PRO A 1 92 ? 12.350 -7.761 -7.678 1.00 89.38 92 PRO A C 1
ATOM 695 O O . PRO A 1 92 ? 13.100 -7.814 -8.656 1.00 89.38 92 PRO A O 1
ATOM 698 N N . LEU A 1 93 ? 11.459 -6.790 -7.494 1.00 90.38 93 LEU A N 1
ATOM 699 C CA . LEU A 1 93 ? 11.345 -5.635 -8.374 1.00 90.38 93 LEU A CA 1
ATOM 700 C C . LEU A 1 93 ? 12.575 -4.729 -8.240 1.00 90.38 93 LEU A C 1
ATOM 702 O O . LEU A 1 93 ? 13.217 -4.661 -7.187 1.00 90.38 93 LEU A O 1
ATOM 706 N N . SER A 1 94 ? 12.888 -3.999 -9.309 1.00 90.88 94 SER A N 1
ATOM 707 C CA . SER A 1 94 ? 13.839 -2.890 -9.232 1.00 90.88 94 SER A CA 1
ATOM 708 C C . SER A 1 94 ? 13.313 -1.773 -8.320 1.00 90.88 94 SER A C 1
ATOM 710 O O . SER A 1 94 ? 12.114 -1.664 -8.068 1.00 90.88 94 SER A O 1
ATOM 712 N N . GLU A 1 95 ? 14.210 -0.921 -7.820 1.00 92.12 95 GLU A N 1
ATOM 713 C CA . GLU A 1 95 ? 13.849 0.186 -6.922 1.00 92.12 95 GLU A CA 1
ATOM 714 C C . GLU A 1 95 ? 12.795 1.115 -7.540 1.00 92.12 95 GLU A C 1
ATOM 716 O O . GLU A 1 95 ? 11.799 1.434 -6.897 1.00 92.12 95 GLU A O 1
ATOM 721 N N . SER A 1 96 ? 12.952 1.471 -8.818 1.00 91.31 96 SER A N 1
ATOM 722 C CA . SER A 1 96 ? 11.973 2.285 -9.542 1.00 91.31 96 SER A CA 1
ATOM 723 C C . SER A 1 96 ? 10.601 1.617 -9.627 1.00 91.31 96 SER A C 1
ATOM 725 O O . SER A 1 96 ? 9.588 2.303 -9.548 1.00 91.31 96 SER A O 1
ATOM 727 N N . MET A 1 97 ? 10.544 0.292 -9.752 1.00 92.62 97 MET A N 1
ATOM 728 C CA . MET A 1 97 ? 9.285 -0.454 -9.785 1.00 92.62 97 MET A CA 1
ATOM 729 C C . MET A 1 97 ? 8.640 -0.578 -8.408 1.00 92.62 97 MET A C 1
ATOM 731 O O . MET A 1 97 ? 7.417 -0.503 -8.307 1.00 92.62 97 MET A O 1
ATOM 735 N N . ASN A 1 98 ? 9.438 -0.676 -7.341 1.00 95.06 98 ASN A N 1
ATOM 736 C CA . ASN A 1 98 ? 8.914 -0.564 -5.982 1.00 95.06 98 ASN A CA 1
ATOM 737 C C . ASN A 1 98 ? 8.280 0.811 -5.741 1.00 95.06 98 ASN A C 1
ATOM 739 O O . ASN A 1 98 ? 7.226 0.869 -5.118 1.00 95.06 98 ASN A O 1
ATOM 743 N N . LEU A 1 99 ? 8.857 1.896 -6.275 1.00 95.62 99 LEU A N 1
ATOM 744 C CA . LEU A 1 99 ? 8.245 3.228 -6.183 1.00 95.62 99 LEU A CA 1
ATOM 745 C C . LEU A 1 99 ? 6.882 3.279 -6.887 1.00 95.62 99 LEU A C 1
ATOM 747 O O . LEU A 1 99 ? 5.921 3.766 -6.300 1.00 95.62 99 LEU A O 1
ATOM 751 N N . VAL A 1 100 ? 6.761 2.708 -8.091 1.00 96.44 100 VAL A N 1
ATOM 752 C CA . VAL A 1 100 ? 5.463 2.630 -8.791 1.00 96.44 100 VAL A CA 1
ATOM 753 C C . VAL A 1 100 ? 4.453 1.794 -7.997 1.00 96.44 100 VAL A C 1
ATOM 755 O O . VAL A 1 100 ? 3.296 2.186 -7.866 1.00 96.44 100 VAL A O 1
ATOM 758 N N . LEU A 1 101 ? 4.876 0.666 -7.419 1.00 97.56 101 LEU A N 1
ATOM 759 C CA . LEU A 1 101 ? 4.003 -0.168 -6.589 1.00 97.56 101 LEU A CA 1
ATOM 760 C C . LEU A 1 101 ? 3.555 0.560 -5.306 1.00 97.56 101 LEU A C 1
ATOM 762 O O . LEU A 1 101 ? 2.390 0.468 -4.916 1.00 97.56 101 LEU A O 1
ATOM 766 N N . VAL A 1 102 ? 4.448 1.331 -4.676 1.00 98.31 102 VAL A N 1
ATOM 767 C CA . VAL A 1 102 ? 4.116 2.203 -3.538 1.00 98.31 102 VAL A CA 1
ATOM 768 C C . VAL A 1 102 ? 3.069 3.242 -3.939 1.00 98.31 102 VAL A C 1
ATOM 770 O O . VAL A 1 102 ? 2.059 3.380 -3.247 1.00 98.31 102 VAL A O 1
ATOM 773 N N . GLU A 1 103 ? 3.265 3.937 -5.061 1.00 98.12 103 GLU A N 1
ATOM 774 C CA . GLU A 1 103 ? 2.302 4.917 -5.573 1.00 98.12 103 GLU A CA 1
ATOM 775 C C . GLU A 1 103 ? 0.932 4.278 -5.838 1.00 98.12 103 GLU A C 1
ATOM 777 O O . GLU A 1 103 ? -0.092 4.843 -5.448 1.00 98.12 103 GLU 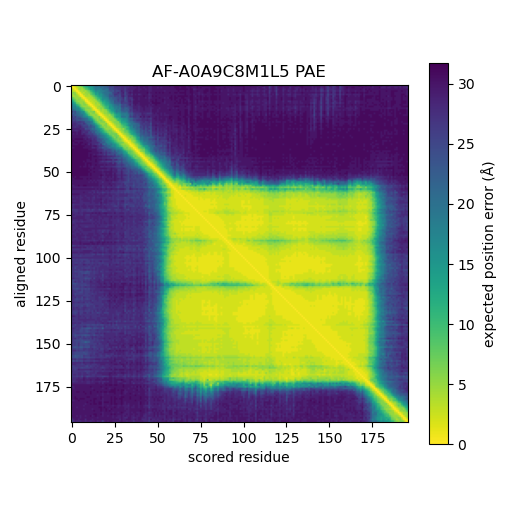A O 1
ATOM 782 N N . ALA A 1 104 ? 0.903 3.082 -6.433 1.00 98.12 104 ALA A N 1
ATOM 783 C CA . ALA A 1 104 ? -0.329 2.349 -6.706 1.00 98.12 104 ALA A CA 1
ATOM 784 C C . ALA A 1 104 ? -1.091 2.011 -5.413 1.00 98.12 104 ALA A C 1
ATOM 786 O O . ALA A 1 104 ? -2.288 2.279 -5.308 1.00 98.12 104 ALA A O 1
ATOM 787 N N . HIS A 1 105 ? -0.405 1.495 -4.389 1.00 98.50 105 HIS A N 1
ATOM 788 C CA . HIS A 1 105 ? -1.032 1.209 -3.097 1.00 98.50 105 HIS A CA 1
ATOM 789 C C . HIS A 1 105 ? -1.545 2.456 -2.378 1.00 98.50 105 HIS A C 1
ATOM 791 O O . HIS A 1 105 ? -2.633 2.412 -1.803 1.00 98.50 105 HIS A O 1
ATOM 797 N N . LEU A 1 106 ? -0.792 3.559 -2.403 1.00 98.50 106 LEU A N 1
ATOM 798 C CA . LEU A 1 106 ? -1.232 4.821 -1.805 1.00 98.50 106 LEU A CA 1
ATOM 799 C C . LEU A 1 106 ? -2.464 5.381 -2.525 1.00 98.50 106 LEU A C 1
ATOM 801 O O . LEU A 1 106 ? -3.396 5.846 -1.868 1.00 98.50 106 LEU A O 1
ATOM 805 N N . ALA A 1 107 ? -2.488 5.305 -3.858 1.00 97.88 107 ALA A N 1
ATOM 806 C CA . ALA A 1 107 ? -3.627 5.740 -4.655 1.00 97.88 107 ALA A CA 1
ATOM 807 C C . ALA A 1 107 ? -4.878 4.899 -4.348 1.00 97.88 107 ALA A C 1
ATOM 809 O O . ALA A 1 107 ? -5.928 5.464 -4.051 1.00 97.88 107 ALA A O 1
ATOM 810 N N . PHE A 1 108 ? -4.750 3.570 -4.299 1.00 97.69 108 PHE A N 1
ATOM 811 C CA . PHE A 1 108 ? -5.864 2.682 -3.956 1.00 97.69 108 PHE A CA 1
ATOM 812 C C . PHE A 1 108 ? -6.377 2.903 -2.529 1.00 97.69 108 PHE A C 1
ATOM 814 O O . PHE A 1 108 ? -7.582 3.006 -2.305 1.00 97.69 108 PHE A O 1
ATOM 821 N N . ALA A 1 109 ? -5.473 3.025 -1.552 1.00 97.44 109 ALA A N 1
ATOM 822 C CA . ALA A 1 109 ? -5.853 3.288 -0.167 1.00 97.44 109 ALA A CA 1
ATOM 823 C C . ALA A 1 109 ? -6.611 4.619 -0.032 1.00 97.44 109 ALA A C 1
ATOM 825 O O . ALA A 1 109 ? -7.562 4.710 0.744 1.00 97.44 109 ALA A O 1
ATOM 826 N N . LYS A 1 110 ? -6.238 5.638 -0.816 1.00 97.12 110 LYS A N 1
ATOM 827 C CA . LYS A 1 110 ? -6.978 6.898 -0.881 1.00 97.12 110 LYS A CA 1
ATOM 828 C C . LYS A 1 110 ? -8.386 6.705 -1.453 1.00 97.12 110 LYS A C 1
ATOM 830 O O . LYS A 1 110 ? -9.337 7.160 -0.829 1.00 97.12 110 LYS A O 1
ATOM 835 N N . GLU A 1 111 ? -8.530 6.013 -2.583 1.00 95.88 111 GLU A N 1
ATOM 836 C CA . GLU A 1 111 ? -9.846 5.755 -3.188 1.00 95.88 111 GLU A CA 1
ATOM 837 C C . GLU A 1 111 ? -10.769 4.978 -2.250 1.00 95.88 111 GLU A C 1
ATOM 839 O O . GLU A 1 111 ? -11.948 5.293 -2.118 1.00 95.88 111 GLU A O 1
ATOM 844 N N . VAL A 1 112 ? -10.229 3.973 -1.560 1.00 95.25 112 VAL A N 1
ATOM 845 C CA . VAL A 1 112 ? -10.975 3.170 -0.590 1.00 95.25 112 VAL A CA 1
ATOM 846 C C . VAL A 1 112 ? -11.421 4.009 0.610 1.00 95.25 112 VAL A C 1
ATOM 848 O O . VAL A 1 112 ? -12.566 3.877 1.033 1.00 95.25 112 VAL A O 1
ATOM 851 N N . ALA A 1 113 ? -10.568 4.903 1.122 1.00 95.12 113 ALA A N 1
ATOM 852 C CA . ALA A 1 113 ? -10.904 5.788 2.241 1.00 95.12 113 ALA A CA 1
ATOM 853 C C . ALA A 1 113 ? -12.031 6.791 1.925 1.00 95.12 113 ALA A C 1
ATOM 855 O O . ALA A 1 113 ? -12.655 7.320 2.842 1.00 95.12 113 ALA A O 1
ATOM 856 N N . GLU A 1 114 ? -12.294 7.061 0.645 1.00 95.06 114 GLU A N 1
ATOM 857 C CA . GLU A 1 114 ? -13.348 7.973 0.190 1.00 95.06 114 GLU A CA 1
ATOM 858 C C . GLU A 1 114 ? -14.700 7.259 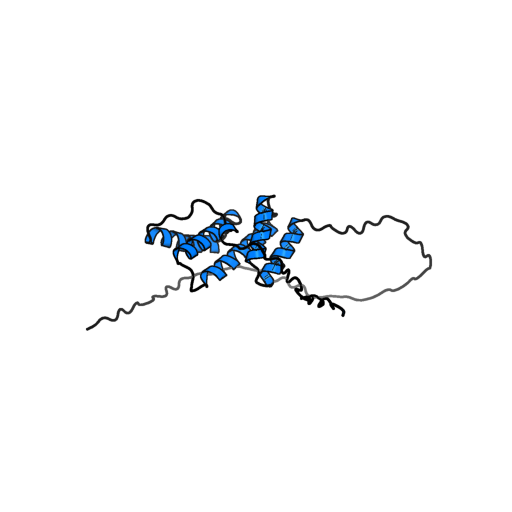-0.048 1.00 95.06 114 GLU A C 1
ATOM 860 O O . GLU A 1 114 ? -15.716 7.924 -0.277 1.00 95.06 114 GLU A O 1
ATOM 865 N N . LYS A 1 115 ? -14.754 5.918 0.035 1.00 93.06 115 LYS A N 1
ATOM 866 C CA . LYS A 1 115 ? -15.993 5.138 -0.143 1.00 93.06 115 LYS A CA 1
ATOM 867 C C . LYS A 1 115 ? -16.903 5.262 1.085 1.00 93.06 115 LYS A C 1
ATOM 869 O O . LYS A 1 115 ? -16.470 5.051 2.211 1.00 93.06 115 LYS A O 1
ATOM 874 N N . GLN A 1 116 ? -18.185 5.562 0.858 1.00 84.06 116 GLN A N 1
ATOM 875 C CA . GLN A 1 116 ? -19.163 5.819 1.931 1.00 84.06 116 GLN A CA 1
ATOM 876 C C . GLN A 1 116 ? -19.936 4.570 2.394 1.00 84.06 116 GLN A C 1
ATOM 878 O O . GLN A 1 116 ? -20.491 4.580 3.487 1.00 84.06 116 GLN A O 1
ATOM 883 N N . ASP A 1 117 ? -19.942 3.498 1.596 1.00 91.06 117 ASP A N 1
ATOM 884 C CA . ASP A 1 117 ? -20.793 2.313 1.808 1.00 91.06 117 ASP A CA 1
ATOM 885 C C . ASP A 1 117 ? -19.991 1.032 2.118 1.00 91.06 117 ASP A C 1
ATOM 887 O O . ASP A 1 117 ? -20.407 -0.078 1.782 1.00 91.06 117 ASP A O 1
ATOM 891 N N . VAL A 1 118 ? -18.810 1.167 2.725 1.00 91.25 118 VAL A N 1
ATOM 892 C CA . VAL A 1 118 ? -17.977 0.027 3.142 1.00 91.25 118 VAL A CA 1
ATOM 893 C C . VAL A 1 118 ? -18.076 -0.123 4.654 1.00 91.25 118 VAL A C 1
ATOM 895 O O . VAL A 1 118 ? -17.976 0.861 5.377 1.00 91.25 118 VAL A O 1
ATOM 898 N N . ASP A 1 119 ? -18.270 -1.354 5.132 1.00 95.44 119 ASP A N 1
ATOM 899 C CA . ASP A 1 119 ? -18.220 -1.658 6.564 1.00 95.44 119 ASP A CA 1
ATOM 900 C C . ASP A 1 119 ? -16.894 -1.176 7.174 1.00 95.44 119 ASP A C 1
ATOM 902 O O . ASP A 1 119 ? -15.824 -1.453 6.629 1.00 95.44 119 ASP A O 1
ATOM 906 N N . ASP A 1 120 ? -16.962 -0.478 8.310 1.00 94.31 120 ASP A N 1
ATOM 907 C CA . ASP A 1 120 ? -15.792 0.148 8.931 1.00 94.31 120 ASP A CA 1
ATOM 908 C C . ASP A 1 120 ? -14.670 -0.860 9.209 1.00 94.31 120 ASP A C 1
ATOM 910 O O . ASP A 1 120 ? -13.498 -0.537 9.012 1.00 94.31 120 ASP A O 1
ATOM 914 N N . ALA A 1 121 ? -14.989 -2.086 9.637 1.00 94.94 121 ALA A N 1
ATOM 915 C CA . ALA A 1 121 ? -13.963 -3.085 9.921 1.00 94.94 121 ALA A CA 1
ATOM 916 C C . ALA A 1 121 ? -13.284 -3.569 8.638 1.00 94.94 121 ALA A C 1
ATOM 918 O O . ALA A 1 121 ? -12.057 -3.680 8.598 1.00 94.94 121 ALA A O 1
ATOM 919 N N . VAL A 1 122 ? -14.061 -3.784 7.575 1.00 95.31 122 VAL A N 1
ATOM 920 C CA . VAL A 1 122 ? -13.525 -4.117 6.248 1.00 95.31 122 VAL A CA 1
ATOM 921 C C . VAL A 1 122 ? -12.659 -2.975 5.715 1.00 95.31 122 VAL A C 1
ATOM 923 O O . VAL A 1 122 ? -11.547 -3.219 5.250 1.00 95.31 122 VAL A O 1
ATOM 926 N N . LEU A 1 123 ? -13.122 -1.728 5.835 1.00 96.62 123 LEU A N 1
ATOM 927 C CA . LEU A 1 123 ? -12.379 -0.543 5.418 1.00 96.62 123 LEU A CA 1
ATOM 928 C C . LEU A 1 123 ? -11.013 -0.472 6.115 1.00 96.62 123 LEU A C 1
ATOM 930 O O . LEU A 1 123 ? -9.981 -0.353 5.452 1.00 96.62 123 LEU A O 1
ATOM 934 N N . HIS A 1 124 ? -10.985 -0.604 7.442 1.00 97.38 124 HIS A N 1
ATOM 935 C CA . HIS A 1 124 ? -9.741 -0.559 8.209 1.00 97.38 124 HIS A CA 1
ATOM 936 C C . HIS A 1 124 ? -8.832 -1.763 7.933 1.00 97.38 124 HIS A C 1
ATOM 938 O O . HIS A 1 124 ? -7.612 -1.617 7.997 1.00 97.38 124 HIS A O 1
ATOM 944 N N . GLU A 1 125 ? -9.370 -2.939 7.598 1.00 97.06 125 GLU A N 1
ATOM 945 C CA . GLU A 1 125 ? -8.562 -4.089 7.174 1.00 97.06 125 GLU A CA 1
ATOM 946 C C . GLU A 1 125 ? -7.881 -3.837 5.819 1.00 97.06 125 GLU A C 1
ATOM 948 O O . GLU A 1 125 ? -6.674 -4.079 5.685 1.00 97.06 125 GLU A O 1
ATOM 953 N N . ILE A 1 126 ? -8.623 -3.298 4.842 1.00 96.88 126 ILE A N 1
ATOM 954 C CA . ILE A 1 126 ? -8.084 -2.926 3.527 1.00 96.88 126 ILE A CA 1
ATOM 955 C C . ILE A 1 126 ? -6.975 -1.886 3.715 1.0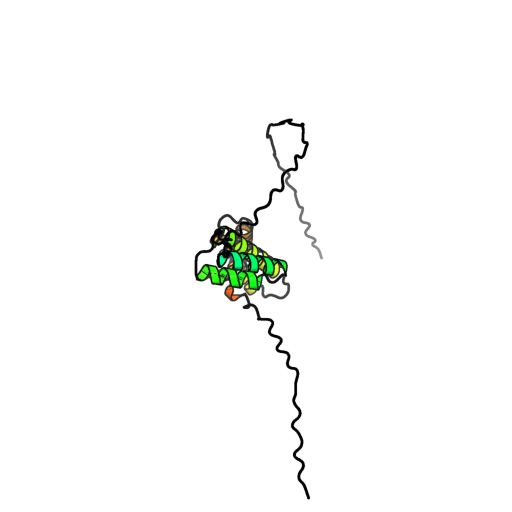0 96.88 126 ILE A C 1
ATOM 957 O O . ILE A 1 126 ? -5.831 -2.113 3.315 1.00 96.88 126 ILE A O 1
ATOM 961 N N . LEU A 1 127 ? -7.279 -0.773 4.388 1.00 97.94 127 LEU A N 1
ATOM 962 C CA . LEU A 1 127 ? -6.325 0.316 4.595 1.00 97.94 127 LEU A CA 1
ATOM 963 C C . LEU A 1 127 ? -5.082 -0.150 5.361 1.00 97.94 127 LEU A C 1
ATOM 965 O O . LEU A 1 127 ? -3.963 0.155 4.948 1.00 97.94 127 LEU A O 1
ATOM 969 N N . PHE A 1 128 ? -5.250 -0.933 6.434 1.00 98.25 128 PHE A N 1
ATOM 970 C CA . PHE A 1 128 ? -4.118 -1.481 7.182 1.00 98.25 128 PHE A CA 1
ATOM 971 C C . PHE A 1 128 ? -3.209 -2.314 6.279 1.00 98.25 128 PHE A C 1
ATOM 973 O O . PHE A 1 128 ? -1.992 -2.137 6.292 1.00 98.25 128 PHE A O 1
ATOM 980 N N . THR A 1 129 ? -3.796 -3.198 5.471 1.00 98.12 129 THR A N 1
ATOM 981 C CA . THR A 1 129 ? -3.051 -4.092 4.581 1.00 98.12 129 THR A CA 1
ATOM 982 C C . THR A 1 129 ? -2.245 -3.303 3.551 1.00 98.12 129 THR A C 1
ATOM 984 O O . THR A 1 129 ? -1.049 -3.551 3.389 1.00 98.12 129 THR A O 1
ATOM 987 N N . HIS A 1 130 ? -2.859 -2.316 2.896 1.00 98.31 130 HIS A N 1
ATOM 988 C CA . HIS A 1 130 ? -2.184 -1.528 1.866 1.00 98.31 130 HIS A CA 1
ATOM 989 C C . HIS A 1 130 ? -1.106 -0.601 2.434 1.00 98.31 130 HIS A C 1
ATOM 991 O O . HIS A 1 130 ? 0.004 -0.579 1.905 1.00 98.31 130 HIS A O 1
ATOM 997 N N . TYR A 1 131 ? -1.355 0.100 3.544 1.00 98.56 131 TYR A N 1
ATOM 998 C CA . TYR A 1 131 ? -0.317 0.945 4.142 1.00 98.56 131 TYR A CA 1
ATOM 999 C C . TYR A 1 131 ? 0.824 0.129 4.765 1.00 98.56 131 TYR A C 1
ATOM 1001 O O . TYR A 1 131 ? 1.984 0.528 4.667 1.00 98.56 131 TYR A O 1
ATOM 1009 N N . MET A 1 132 ? 0.545 -1.038 5.362 1.00 98.38 132 MET A N 1
ATOM 1010 C CA . MET A 1 132 ? 1.613 -1.927 5.837 1.00 98.38 132 MET A CA 1
ATOM 1011 C C . MET A 1 132 ? 2.467 -2.432 4.679 1.00 98.38 132 MET A C 1
ATOM 1013 O O . MET A 1 132 ? 3.686 -2.515 4.819 1.00 98.38 132 MET A O 1
ATOM 1017 N N . ARG A 1 133 ? 1.851 -2.742 3.531 1.00 97.75 133 ARG A N 1
ATOM 1018 C CA . ARG A 1 133 ? 2.593 -3.120 2.328 1.00 97.75 133 ARG A CA 1
ATOM 1019 C C . ARG A 1 133 ? 3.470 -1.978 1.819 1.00 97.75 133 ARG A C 1
ATOM 1021 O O . ARG A 1 133 ? 4.631 -2.226 1.509 1.00 97.75 133 ARG A O 1
ATOM 1028 N N . VAL A 1 134 ? 2.972 -0.738 1.822 1.00 98.56 134 VAL A N 1
ATOM 1029 C CA . VAL A 1 134 ? 3.788 0.448 1.511 1.00 98.56 134 VAL A CA 1
ATOM 1030 C C . VAL A 1 134 ? 5.019 0.511 2.414 1.00 98.56 134 VAL A C 1
ATOM 1032 O O . VAL A 1 134 ? 6.119 0.625 1.894 1.00 98.56 134 VAL A O 1
ATOM 1035 N N . LEU A 1 135 ? 4.881 0.331 3.733 1.00 98.19 135 LEU A N 1
ATOM 1036 C CA . LEU A 1 135 ? 6.034 0.354 4.649 1.00 98.19 135 LEU A CA 1
ATOM 1037 C C . LEU A 1 135 ? 7.005 -0.826 4.489 1.00 98.19 135 LEU A C 1
ATOM 1039 O O . LEU A 1 135 ? 8.161 -0.721 4.893 1.00 98.19 135 LEU A O 1
ATOM 1043 N N . GLN A 1 136 ? 6.569 -1.954 3.921 1.00 97.06 136 GLN A N 1
ATOM 1044 C CA . GLN A 1 136 ? 7.481 -3.049 3.566 1.00 97.06 136 GLN A CA 1
ATOM 1045 C C . GLN A 1 136 ? 8.357 -2.702 2.355 1.00 97.06 136 GLN A C 1
ATOM 1047 O O . GLN A 1 136 ? 9.471 -3.215 2.255 1.00 97.06 136 GLN A O 1
ATOM 1052 N N . LEU A 1 137 ? 7.850 -1.871 1.441 1.00 96.62 137 LEU A N 1
ATOM 1053 C CA . LEU A 1 137 ? 8.544 -1.443 0.224 1.00 96.62 137 LEU A CA 1
ATOM 1054 C C . LEU A 1 137 ? 9.353 -0.155 0.450 1.00 96.62 137 LEU A C 1
ATOM 1056 O O . LEU A 1 137 ? 10.471 -0.038 -0.043 1.00 96.62 137 LEU A O 1
ATOM 1060 N N . ASP A 1 138 ? 8.803 0.777 1.227 1.00 98.06 138 ASP A N 1
ATOM 1061 C CA . ASP A 1 138 ? 9.376 2.070 1.604 1.00 98.06 138 ASP A CA 1
ATOM 1062 C C . ASP A 1 138 ? 9.137 2.339 3.108 1.00 98.06 138 ASP A C 1
ATOM 1064 O O . ASP A 1 138 ? 8.130 2.940 3.497 1.00 98.06 138 ASP A O 1
ATOM 1068 N N . PRO A 1 139 ? 10.057 1.903 3.991 1.00 97.94 139 PRO A N 1
ATOM 1069 C CA . PRO A 1 139 ? 9.917 2.077 5.439 1.00 97.94 139 PRO A CA 1
ATOM 1070 C C . PRO A 1 139 ? 9.904 3.536 5.911 1.00 97.94 139 PRO A C 1
ATOM 1072 O O . PRO A 1 139 ? 9.515 3.796 7.048 1.00 97.94 139 PRO A O 1
ATOM 1075 N N . ALA A 1 140 ? 10.361 4.476 5.078 1.00 97.81 140 ALA A N 1
ATOM 1076 C CA . ALA A 1 140 ? 10.413 5.897 5.402 1.00 97.81 140 ALA A CA 1
ATOM 1077 C C . ALA A 1 140 ? 9.147 6.650 4.959 1.00 97.81 140 ALA A C 1
ATOM 1079 O O . ALA A 1 140 ? 9.078 7.869 5.116 1.00 97.81 140 ALA A O 1
ATOM 1080 N N . ASN A 1 141 ? 8.139 5.949 4.429 1.00 98.44 141 ASN A N 1
ATOM 1081 C CA . ASN A 1 141 ? 6.935 6.575 3.907 1.00 98.44 141 ASN A CA 1
ATOM 1082 C C . ASN A 1 141 ? 6.086 7.221 5.018 1.00 98.44 141 ASN A C 1
ATOM 1084 O O . ASN A 1 141 ? 5.306 6.560 5.709 1.00 98.44 141 ASN A O 1
ATOM 1088 N N . GLU A 1 142 ? 6.217 8.538 5.180 1.00 98.19 142 GLU A N 1
ATOM 1089 C CA . GLU A 1 142 ? 5.549 9.296 6.247 1.00 98.19 142 GLU A CA 1
ATOM 1090 C C . GLU A 1 142 ? 4.020 9.219 6.171 1.00 98.19 142 GLU A C 1
ATOM 1092 O O . GLU A 1 142 ? 3.348 9.146 7.203 1.00 98.19 142 GLU A O 1
ATOM 1097 N N . VAL A 1 143 ? 3.467 9.173 4.955 1.00 97.88 143 VAL A N 1
ATOM 1098 C CA . VAL A 1 143 ? 2.019 9.062 4.739 1.00 97.88 143 VAL A CA 1
ATOM 1099 C C . VAL A 1 143 ? 1.506 7.735 5.290 1.00 97.88 143 VAL A C 1
ATOM 1101 O O . VAL A 1 143 ? 0.568 7.726 6.087 1.00 97.88 143 VAL A O 1
ATOM 1104 N N . ALA A 1 144 ? 2.136 6.617 4.919 1.00 98.19 144 ALA A N 1
ATOM 1105 C CA . ALA A 1 144 ? 1.732 5.302 5.404 1.00 98.19 144 ALA A CA 1
ATOM 1106 C C . ALA A 1 144 ? 1.934 5.154 6.920 1.00 98.19 144 ALA A C 1
ATOM 1108 O O . ALA A 1 144 ? 1.065 4.588 7.583 1.00 98.19 144 ALA A O 1
ATOM 1109 N N . MET A 1 145 ? 3.017 5.703 7.487 1.00 98.56 145 MET A N 1
ATOM 1110 C CA . MET A 1 145 ? 3.233 5.709 8.942 1.00 98.56 145 MET A CA 1
ATOM 1111 C C . MET A 1 145 ? 2.104 6.438 9.678 1.00 98.56 145 MET A C 1
ATOM 1113 O O . MET A 1 145 ? 1.461 5.846 10.543 1.00 98.56 145 MET A O 1
ATOM 1117 N N . SER A 1 146 ? 1.810 7.683 9.285 1.00 98.00 146 SER A N 1
ATOM 1118 C CA . SER A 1 146 ? 0.761 8.490 9.920 1.00 98.00 146 SER A CA 1
ATOM 1119 C C . SER A 1 146 ? -0.610 7.818 9.830 1.00 98.00 146 SER A C 1
ATOM 1121 O O . SER A 1 146 ? -1.348 7.779 10.812 1.00 98.00 146 SER A O 1
ATOM 1123 N N . ARG A 1 147 ? -0.962 7.263 8.662 1.00 98.19 147 ARG A N 1
ATOM 1124 C CA . ARG A 1 147 ? -2.253 6.590 8.463 1.00 98.19 147 ARG A CA 1
ATOM 1125 C C . ARG A 1 147 ? -2.360 5.285 9.239 1.00 98.19 147 ARG A C 1
ATOM 1127 O O . ARG A 1 147 ? -3.422 4.981 9.775 1.00 98.19 147 ARG A O 1
ATOM 1134 N N . LEU A 1 148 ? -1.276 4.522 9.345 1.00 97.81 148 LEU A N 1
ATOM 1135 C CA . LEU A 1 148 ? -1.279 3.304 10.151 1.00 97.81 148 LEU A CA 1
ATOM 1136 C C . LEU A 1 148 ? -1.434 3.585 11.637 1.00 97.81 148 LEU A C 1
ATOM 1138 O O . LEU A 1 148 ? -2.041 2.767 12.320 1.00 97.81 148 LEU A O 1
ATOM 1142 N N . ASP A 1 149 ? -0.926 4.703 12.143 1.00 97.94 149 ASP A N 1
ATOM 1143 C CA . ASP A 1 149 ? -1.121 5.066 13.546 1.00 97.94 149 ASP A CA 1
ATOM 1144 C C . ASP A 1 149 ? -2.592 5.389 13.846 1.00 97.94 149 ASP A C 1
ATOM 1146 O O . ASP A 1 149 ? -3.134 4.886 14.832 1.00 97.94 149 ASP A O 1
ATOM 1150 N N . GLU A 1 150 ? -3.275 6.111 12.949 1.00 97.75 150 GLU A N 1
ATOM 1151 C CA . GLU A 1 150 ? -4.729 6.337 13.021 1.00 97.75 150 GLU A CA 1
ATOM 1152 C C . GLU A 1 150 ? -5.505 5.006 13.018 1.00 97.75 150 GLU A C 1
ATOM 1154 O O . GLU A 1 150 ? -6.350 4.759 13.881 1.00 97.75 150 GLU A O 1
ATOM 1159 N N . ILE A 1 151 ? -5.170 4.102 12.092 1.00 97.88 151 ILE A N 1
ATOM 1160 C CA . ILE A 1 151 ? -5.837 2.799 11.957 1.00 97.88 151 ILE A CA 1
ATOM 1161 C C . ILE A 1 151 ? -5.557 1.897 13.167 1.00 97.88 151 ILE A C 1
ATOM 1163 O O . ILE A 1 151 ? -6.456 1.220 13.663 1.00 97.88 151 ILE A O 1
ATOM 1167 N N . ARG A 1 152 ? -4.322 1.876 13.684 1.00 97.75 152 ARG A N 1
ATOM 1168 C CA . ARG A 1 152 ? -3.964 1.108 14.889 1.00 97.75 152 ARG A CA 1
ATOM 1169 C C . ARG A 1 152 ? -4.734 1.601 16.103 1.00 97.75 152 ARG A C 1
ATOM 1171 O O . ARG A 1 152 ? -5.196 0.771 16.885 1.00 97.75 152 ARG A O 1
ATOM 1178 N N . GLN A 1 153 ? -4.895 2.915 16.246 1.00 98.12 153 GLN A N 1
ATOM 1179 C CA . GLN A 1 153 ? -5.709 3.475 17.317 1.00 98.12 153 GLN A CA 1
ATOM 1180 C C . GLN A 1 153 ? -7.168 3.023 17.188 1.00 98.12 153 GLN A C 1
ATOM 1182 O O . GLN A 1 153 ? -7.745 2.581 18.178 1.00 98.12 153 GLN A O 1
ATOM 1187 N N . TRP A 1 154 ? -7.727 3.003 15.973 1.00 97.94 154 TRP A N 1
ATOM 1188 C CA . TRP A 1 154 ? -9.069 2.466 15.737 1.00 97.94 154 TRP A CA 1
ATOM 1189 C C . TRP A 1 154 ? -9.203 0.992 16.166 1.00 97.94 154 TRP A C 1
ATOM 1191 O O . TRP A 1 154 ? -10.170 0.641 16.843 1.00 97.94 154 TRP A O 1
ATOM 1201 N N . TYR A 1 155 ? -8.223 0.129 15.861 1.00 98.06 155 TYR A N 1
ATOM 1202 C CA . TYR A 1 155 ? -8.230 -1.266 16.335 1.00 98.06 155 TYR A CA 1
ATOM 1203 C C . TYR A 1 155 ? -8.233 -1.353 17.870 1.00 98.06 155 TYR A C 1
ATOM 1205 O O . TYR A 1 155 ? -8.977 -2.156 18.436 1.00 98.06 155 TYR A O 1
ATOM 1213 N N . ILE A 1 156 ? -7.435 -0.517 18.544 1.00 98.00 156 ILE A N 1
ATOM 1214 C CA . ILE A 1 156 ? -7.365 -0.453 20.012 1.00 98.00 156 ILE A CA 1
ATOM 1215 C C . ILE A 1 156 ? -8.708 -0.011 20.602 1.00 98.00 156 ILE A C 1
ATOM 1217 O O . ILE A 1 156 ? -9.223 -0.677 21.503 1.00 98.00 156 ILE A O 1
ATOM 1221 N N . ASP A 1 157 ? -9.290 1.067 20.077 1.00 98.12 157 ASP A N 1
ATOM 1222 C CA . ASP A 1 157 ? -10.535 1.658 20.579 1.00 98.12 157 ASP A CA 1
ATOM 1223 C C . ASP A 1 157 ? -11.731 0.705 20.437 1.00 98.12 157 ASP A C 1
ATOM 1225 O O . ASP A 1 157 ? -12.645 0.718 21.263 1.00 98.12 157 ASP A O 1
ATOM 1229 N N . ASN A 1 158 ? -11.696 -0.173 19.432 1.00 97.69 158 ASN A N 1
ATOM 1230 C CA . ASN A 1 158 ? -12.730 -1.174 19.180 1.00 97.69 158 ASN A CA 1
ATOM 1231 C C . ASN A 1 158 ? -12.426 -2.550 19.803 1.00 97.69 158 ASN A C 1
ATOM 1233 O O . ASN A 1 158 ? -13.216 -3.482 19.650 1.00 97.69 158 ASN A O 1
ATOM 1237 N N . GLY A 1 159 ? -11.302 -2.710 20.513 1.00 97.44 159 GLY A N 1
ATOM 1238 C CA . GLY A 1 159 ? -10.914 -3.986 21.128 1.00 97.44 159 GLY A CA 1
ATOM 1239 C C . GLY A 1 159 ? -10.626 -5.101 20.114 1.00 97.44 159 GLY A C 1
ATOM 1240 O O . GLY A 1 159 ? -10.776 -6.284 20.429 1.00 97.44 159 GLY A O 1
ATOM 1241 N N . LEU A 1 160 ? -10.230 -4.729 18.897 1.00 96.81 160 LEU A N 1
ATOM 1242 C CA . LEU A 1 160 ? -9.913 -5.631 17.796 1.00 96.81 160 LEU A CA 1
ATOM 1243 C C . LEU A 1 160 ? -8.395 -5.805 17.659 1.00 96.81 160 LEU A C 1
ATOM 1245 O O . LEU A 1 160 ? -7.596 -5.067 18.236 1.00 96.81 160 LEU A O 1
ATOM 1249 N N . ARG A 1 161 ? -7.979 -6.807 16.882 1.00 95.50 161 ARG A N 1
ATOM 1250 C CA . ARG A 1 161 ? -6.571 -7.012 16.520 1.00 95.50 161 ARG A CA 1
ATOM 1251 C C . ARG A 1 161 ? -6.371 -6.715 15.038 1.00 95.50 161 ARG A C 1
ATOM 1253 O O . ARG A 1 161 ? -7.196 -7.172 14.248 1.00 95.50 161 ARG A O 1
ATOM 1260 N N . PRO A 1 162 ? -5.287 -6.016 14.660 1.00 94.31 162 PRO A N 1
ATOM 1261 C CA . PRO A 1 162 ? -4.918 -5.886 13.259 1.00 94.31 162 PRO A CA 1
ATOM 1262 C C . PRO A 1 162 ? -4.663 -7.258 12.615 1.00 94.31 162 PRO A C 1
ATOM 1264 O O . PRO A 1 162 ? -4.299 -8.202 13.327 1.00 94.31 162 PRO A O 1
ATOM 1267 N N . PRO A 1 163 ? -4.814 -7.383 11.286 1.00 93.81 163 PRO A N 1
ATOM 1268 C CA . PRO A 1 163 ? -4.535 -8.629 10.584 1.00 93.81 163 PRO A CA 1
ATOM 1269 C C . PRO A 1 163 ? -3.058 -9.023 10.729 1.00 93.81 163 PRO A C 1
ATOM 1271 O O . PRO A 1 163 ? -2.155 -8.191 10.634 1.00 93.81 163 PRO A O 1
ATOM 1274 N N . GLU A 1 164 ? -2.810 -10.316 10.948 1.00 91.69 164 GLU A N 1
ATOM 1275 C CA . GLU A 1 164 ? -1.457 -10.861 11.150 1.00 91.69 164 GLU A CA 1
ATOM 1276 C C . GLU A 1 164 ? -0.689 -11.038 9.831 1.00 91.69 164 GLU A C 1
ATOM 1278 O O . GLU A 1 164 ? 0.541 -11.067 9.814 1.00 91.69 164 GLU A O 1
ATOM 1283 N N . THR A 1 165 ? -1.413 -11.148 8.716 1.00 91.94 165 THR A N 1
ATOM 1284 C CA . THR A 1 165 ? -0.854 -11.360 7.378 1.00 91.94 165 THR A CA 1
ATOM 1285 C C . THR A 1 165 ? -1.161 -10.179 6.476 1.00 91.94 165 THR A C 1
ATOM 1287 O O . THR A 1 165 ? -2.316 -9.775 6.356 1.00 91.94 165 THR A O 1
ATOM 1290 N N . ILE A 1 166 ? -0.142 -9.681 5.779 1.00 93.50 166 ILE A N 1
ATOM 1291 C CA . ILE A 1 166 ? -0.288 -8.611 4.794 1.00 93.50 166 ILE A CA 1
ATOM 1292 C C . ILE A 1 166 ? -0.426 -9.245 3.410 1.00 93.50 166 ILE A C 1
ATOM 1294 O O . ILE A 1 166 ? 0.553 -9.741 2.858 1.00 93.50 166 ILE A O 1
ATOM 1298 N N . ASN A 1 167 ? -1.647 -9.259 2.873 1.00 93.06 167 ASN A N 1
ATOM 1299 C CA . ASN A 1 167 ? -1.937 -9.716 1.515 1.00 93.06 167 ASN A CA 1
ATOM 1300 C C . ASN A 1 167 ? -2.866 -8.711 0.808 1.00 93.06 167 ASN A C 1
ATOM 1302 O O . ASN A 1 167 ? -4.088 -8.859 0.893 1.00 93.06 167 ASN A O 1
ATOM 1306 N N . PRO A 1 168 ? -2.317 -7.694 0.121 1.00 91.75 168 PRO A N 1
ATOM 1307 C CA . PRO A 1 168 ? -3.124 -6.673 -0.550 1.00 91.75 168 PRO A CA 1
ATOM 1308 C C . PRO A 1 168 ? -4.003 -7.249 -1.668 1.00 91.75 168 PRO A C 1
ATOM 1310 O O . PRO A 1 168 ? -5.090 -6.736 -1.914 1.00 91.75 168 PRO A O 1
ATOM 1313 N N . LEU A 1 169 ? -3.599 -8.363 -2.293 1.00 94.50 169 LEU A N 1
ATOM 1314 C CA . LEU A 1 169 ? -4.373 -9.005 -3.360 1.00 94.50 169 LEU A CA 1
ATOM 1315 C C . LEU A 1 169 ? -5.683 -9.641 -2.871 1.00 94.50 169 LEU A C 1
ATOM 1317 O O . LEU A 1 169 ? -6.541 -9.949 -3.689 1.00 94.50 169 LEU A O 1
ATOM 1321 N N . LYS A 1 170 ? -5.883 -9.803 -1.553 1.00 92.88 170 LYS A N 1
ATOM 1322 C CA . LYS A 1 170 ? -7.162 -10.267 -0.982 1.00 92.88 170 LYS A CA 1
ATOM 1323 C C . LYS A 1 170 ? -8.337 -9.348 -1.355 1.00 92.88 170 LYS A C 1
ATOM 1325 O O . LYS A 1 170 ? -9.473 -9.813 -1.383 1.00 92.88 170 LYS A O 1
ATOM 1330 N N . PHE A 1 171 ? -8.069 -8.066 -1.599 1.00 87.81 171 PHE A N 1
ATOM 1331 C CA . PHE A 1 171 ? -9.087 -7.029 -1.791 1.00 87.81 171 PHE A CA 1
ATOM 1332 C C . PHE A 1 171 ? -9.140 -6.476 -3.216 1.00 87.81 171 PHE A C 1
ATOM 1334 O O . PHE A 1 171 ? -9.894 -5.541 -3.472 1.00 87.81 171 PHE A O 1
ATOM 1341 N N . ILE A 1 172 ? -8.337 -7.035 -4.122 1.00 87.06 172 ILE A N 1
ATOM 1342 C CA . ILE A 1 172 ? -8.214 -6.587 -5.506 1.00 87.06 172 ILE A CA 1
ATOM 1343 C C . ILE A 1 172 ? -8.802 -7.653 -6.417 1.00 87.06 172 ILE A C 1
ATOM 1345 O O . ILE A 1 172 ? -8.474 -8.836 -6.299 1.00 87.06 172 ILE A O 1
ATOM 1349 N N . HIS A 1 173 ? -9.644 -7.230 -7.354 1.00 80.12 173 HIS A N 1
ATOM 1350 C CA . HIS A 1 173 ? -10.149 -8.130 -8.379 1.00 80.12 173 HIS A CA 1
ATOM 1351 C C . HIS A 1 173 ? -9.117 -8.237 -9.501 1.00 80.12 173 HIS A C 1
ATOM 1353 O O . HIS A 1 173 ? -8.522 -7.241 -9.914 1.00 80.12 173 HIS A O 1
ATOM 1359 N N . ALA A 1 174 ? -8.892 -9.454 -10.002 1.00 68.12 174 ALA A N 1
ATOM 1360 C CA . ALA A 1 174 ? -8.063 -9.628 -11.188 1.00 68.12 174 ALA A CA 1
ATOM 1361 C C . ALA A 1 174 ? -8.647 -8.789 -12.342 1.00 68.12 174 ALA A C 1
ATOM 1363 O O . ALA A 1 174 ? -9.881 -8.715 -12.449 1.00 68.12 174 ALA A O 1
ATOM 1364 N N . PRO A 1 175 ? -7.797 -8.183 -13.195 1.00 63.97 175 PRO A N 1
ATOM 1365 C CA . PRO A 1 175 ? -8.264 -7.494 -14.389 1.00 63.97 175 PRO A CA 1
ATOM 1366 C C . PRO A 1 175 ? -9.214 -8.422 -15.148 1.00 63.97 175 PRO A C 1
ATOM 1368 O O . PRO A 1 175 ? -8.846 -9.548 -15.478 1.00 63.97 175 PRO A O 1
ATOM 1371 N N . GLN A 1 176 ? -10.456 -7.987 -15.353 1.00 52.88 176 GLN A N 1
ATOM 1372 C CA . GLN A 1 176 ? -11.341 -8.675 -16.280 1.00 52.88 176 GLN A CA 1
ATOM 1373 C C . GLN A 1 176 ? -10.812 -8.337 -17.670 1.00 52.88 176 GLN A C 1
ATOM 1375 O O . GLN A 1 176 ? -10.773 -7.160 -18.030 1.00 52.88 176 GLN A O 1
ATOM 1380 N N . ASP A 1 177 ? -10.360 -9.338 -18.422 1.00 46.09 177 ASP A N 1
ATOM 1381 C CA . ASP A 1 177 ? -10.112 -9.144 -19.844 1.00 46.09 177 ASP A CA 1
ATOM 1382 C C . ASP A 1 177 ? -11.423 -8.640 -20.460 1.00 46.09 177 ASP A C 1
ATOM 1384 O O . ASP A 1 177 ? -12.465 -9.289 -20.330 1.00 46.09 177 ASP A O 1
ATOM 1388 N N . GLU A 1 178 ? -11.400 -7.471 -21.100 1.00 43.75 178 GLU A N 1
ATOM 1389 C CA . GLU A 1 178 ? -12.495 -7.007 -21.951 1.00 43.75 178 GLU A CA 1
ATOM 1390 C C . GLU A 1 178 ? -12.601 -7.951 -23.159 1.00 43.75 178 GLU A C 1
ATOM 1392 O O . GLU A 1 178 ? -12.148 -7.655 -24.260 1.00 43.75 178 GLU A O 1
ATOM 1397 N N . VAL A 1 179 ? -13.179 -9.133 -22.954 1.00 45.53 179 VAL A N 1
ATOM 1398 C CA . VAL A 1 179 ? -13.688 -9.983 -24.024 1.00 45.53 179 VAL A CA 1
ATOM 1399 C C . VAL A 1 179 ? -15.194 -9.796 -24.029 1.00 45.53 179 VAL A C 1
ATOM 1401 O O . VAL A 1 179 ? -15.952 -10.647 -23.568 1.00 45.53 179 VAL A O 1
ATOM 1404 N N . THR A 1 180 ? -15.656 -8.674 -24.577 1.00 40.34 180 THR A N 1
ATOM 1405 C CA . THR A 1 180 ? -16.958 -8.704 -25.238 1.00 40.34 180 THR A CA 1
ATOM 1406 C C . THR A 1 180 ? -16.761 -9.478 -26.532 1.00 40.34 180 THR A C 1
ATOM 1408 O O . THR A 1 180 ? -16.466 -8.932 -27.594 1.00 40.34 180 THR A O 1
ATOM 1411 N N . ALA A 1 181 ? -16.868 -10.801 -26.402 1.00 45.59 181 ALA A N 1
ATOM 1412 C CA . ALA A 1 181 ? -17.253 -11.643 -27.509 1.00 45.59 181 ALA A CA 1
ATOM 1413 C C . ALA A 1 181 ? -18.507 -11.015 -28.126 1.00 45.59 181 ALA A C 1
ATOM 1415 O O . ALA A 1 181 ? -19.509 -10.787 -27.449 1.00 45.59 181 ALA A O 1
ATOM 1416 N N . ASP A 1 182 ? -18.382 -10.670 -29.397 1.00 43.44 182 ASP A N 1
ATOM 1417 C CA . ASP A 1 182 ? -19.477 -10.364 -30.294 1.00 43.44 182 ASP A CA 1
ATOM 1418 C C . ASP A 1 182 ? -20.398 -11.595 -30.339 1.00 43.44 182 ASP A C 1
ATOM 1420 O O . ASP A 1 182 ? -20.191 -12.515 -31.127 1.00 43.44 182 ASP A O 1
ATOM 1424 N N . GLU A 1 183 ? -21.377 -11.671 -29.433 1.00 50.84 183 GLU A N 1
ATOM 1425 C CA . GLU A 1 183 ? -22.520 -12.582 -29.552 1.00 50.84 183 GLU A CA 1
ATOM 1426 C C . GLU A 1 183 ? -23.486 -12.022 -30.610 1.00 50.84 183 GLU A C 1
ATOM 1428 O O . GLU A 1 183 ? -24.634 -11.680 -30.333 1.00 50.84 183 GLU A O 1
ATOM 1433 N N . SER A 1 184 ? -22.999 -11.911 -31.844 1.00 56.00 184 SER A N 1
ATOM 1434 C CA . SER A 1 184 ? -23.816 -11.722 -33.037 1.00 56.00 184 SER A CA 1
ATOM 1435 C C . SER A 1 184 ? -23.794 -13.021 -33.832 1.00 56.00 184 SER A C 1
ATOM 1437 O O . SER A 1 184 ? -22.871 -13.263 -34.600 1.00 56.00 184 SER A O 1
ATOM 1439 N N . GLU A 1 185 ? -24.783 -13.880 -33.591 1.00 47.50 185 GLU A N 1
ATOM 1440 C CA . GLU A 1 185 ? -25.608 -14.556 -34.607 1.00 47.50 185 GLU A CA 1
ATOM 1441 C C . GLU A 1 185 ? -26.362 -15.716 -33.944 1.00 47.50 185 GLU A C 1
ATOM 1443 O O . GLU A 1 185 ? -25.930 -16.867 -33.898 1.00 47.50 185 GLU A O 1
ATOM 1448 N N . GLU A 1 186 ? -27.544 -15.382 -33.429 1.00 52.41 186 GLU A N 1
ATOM 1449 C CA . GLU A 1 186 ? -28.652 -16.319 -33.291 1.00 52.41 186 GLU A CA 1
ATOM 1450 C C . GLU A 1 186 ? -29.011 -16.806 -34.705 1.00 52.41 186 GLU A C 1
ATOM 1452 O O . GLU A 1 186 ? -29.673 -16.114 -35.477 1.00 52.41 186 GLU A O 1
ATOM 1457 N N . ILE A 1 187 ? -28.477 -17.964 -35.096 1.00 58.06 187 ILE A N 1
ATOM 1458 C CA . ILE A 1 187 ? -28.833 -18.608 -36.360 1.00 58.06 187 ILE A CA 1
ATOM 1459 C C . ILE A 1 187 ? -30.159 -19.341 -36.136 1.00 58.06 187 ILE A C 1
ATOM 1461 O O . ILE A 1 187 ? -30.196 -20.372 -35.459 1.00 58.06 187 ILE A O 1
ATOM 1465 N N . ASP A 1 188 ? -31.240 -18.800 -36.698 1.00 60.97 188 ASP A N 1
ATOM 1466 C CA . ASP A 1 188 ? -32.556 -19.442 -36.767 1.00 60.97 188 ASP A CA 1
ATOM 1467 C C . ASP A 1 188 ? -32.442 -20.865 -37.362 1.00 60.97 188 ASP A C 1
ATOM 1469 O O . ASP A 1 188 ? -31.830 -21.045 -38.425 1.00 60.97 188 ASP A O 1
ATOM 1473 N N . PRO A 1 189 ? -33.043 -21.901 -36.748 1.00 59.41 189 PRO A N 1
ATOM 1474 C CA . PRO A 1 189 ? -33.123 -23.213 -37.369 1.00 59.41 189 PRO A CA 1
ATOM 1475 C C . PRO A 1 189 ? -34.110 -23.181 -38.545 1.00 59.41 189 PRO A C 1
ATOM 1477 O O . PRO A 1 189 ? -35.299 -22.917 -38.385 1.00 59.41 189 PRO A O 1
ATOM 1480 N N . VAL A 1 190 ? -33.598 -23.487 -39.739 1.00 56.88 190 VAL A N 1
ATOM 1481 C CA . VAL A 1 190 ? -34.368 -23.676 -40.976 1.00 56.88 190 VAL A CA 1
ATOM 1482 C C . VAL A 1 190 ? -35.459 -24.729 -40.751 1.00 56.88 190 VAL A C 1
ATOM 1484 O O . VAL A 1 190 ? -35.151 -25.887 -40.469 1.00 56.88 190 VAL A O 1
ATOM 1487 N N . GLU A 1 191 ? -36.727 -24.329 -40.898 1.00 57.94 191 GLU A N 1
ATOM 1488 C CA . GLU A 1 191 ? -37.871 -25.243 -40.921 1.00 57.94 191 GLU A CA 1
ATOM 1489 C C . GLU A 1 191 ? -37.701 -26.291 -42.033 1.00 57.94 191 GLU A C 1
ATOM 1491 O O . GLU A 1 191 ? -37.559 -25.987 -43.220 1.00 57.94 191 GLU A O 1
ATOM 1496 N N . GLU A 1 192 ? -37.733 -27.551 -41.616 1.00 57.34 192 GLU A N 1
ATOM 1497 C CA . GLU A 1 192 ? -37.774 -28.738 -42.455 1.00 57.34 192 GLU A CA 1
ATOM 1498 C C . GLU A 1 192 ? -39.092 -28.766 -43.247 1.00 57.34 192 GLU A C 1
ATOM 1500 O O . GLU A 1 192 ? -40.166 -29.050 -42.717 1.00 57.34 192 GLU A O 1
ATOM 1505 N N . THR A 1 193 ? -39.025 -28.463 -44.544 1.00 53.28 193 THR A N 1
ATOM 1506 C CA . THR A 1 193 ? -40.138 -28.669 -45.477 1.00 53.28 193 THR A CA 1
ATOM 1507 C C . THR A 1 193 ? -40.437 -30.161 -45.616 1.00 53.28 193 THR A C 1
ATOM 1509 O O . THR A 1 193 ? -39.734 -30.876 -46.333 1.00 53.28 193 THR A O 1
ATOM 1512 N N . VAL A 1 194 ? -41.506 -30.625 -44.970 1.00 57.09 194 VAL A N 1
ATOM 1513 C CA . VAL A 1 194 ? -42.129 -31.922 -45.253 1.00 57.09 194 VAL A CA 1
ATOM 1514 C C . VAL A 1 194 ? -42.989 -31.771 -46.509 1.00 57.09 194 VAL A C 1
ATOM 1516 O O . VAL A 1 194 ? -43.939 -30.990 -46.529 1.00 57.09 194 VAL A O 1
ATOM 1519 N N . GLY A 1 195 ? -42.620 -32.484 -47.573 1.00 54.31 195 GLY A N 1
ATOM 1520 C CA . GLY A 1 195 ? -43.406 -32.572 -48.801 1.00 54.31 195 GLY A CA 1
ATOM 1521 C C . GLY A 1 195 ? -44.575 -33.554 -48.682 1.00 54.31 195 GLY A C 1
ATOM 1522 O O . GLY A 1 195 ? -44.428 -34.623 -48.088 1.00 54.31 195 GLY A O 1
ATOM 1523 N N . GLU A 1 196 ? -45.693 -33.192 -49.310 1.00 47.16 196 GLU A N 1
ATOM 1524 C CA . GLU A 1 196 ? -46.699 -34.107 -49.875 1.00 47.16 196 GLU A CA 1
ATOM 1525 C C . GLU A 1 196 ? -46.660 -34.017 -51.406 1.00 47.16 196 GLU A C 1
ATOM 1527 O O . GLU A 1 196 ? -46.470 -32.891 -51.929 1.00 47.16 196 GLU A O 1
#

Foldseek 3Di:
DDDDDDDDDDDDDDDDDDDDDDDDDDDDDDDDDDDDDDDDDDDPPPPDDDDPPPPVPQPPLRVLLVVLVVCVVVVNLLQSLVSLVVVCVVDNHDLVSLVSNLVSLVVVLVVLVPDDPDDPVVNLLLNLLSLVSSCVSPVPPPVSVVVNVVSVVVCVVVVHDHDPDRDNNVPGDHDDPPPPPPPPDPDDDDDDDDDD

Solvent-accessible surface area (backbone atoms only — not comparable to full-atom values): 13126 Å² total; per-residue (Å²): 134,89,83,90,84,86,81,85,84,82,83,84,88,79,80,88,88,80,90,84,84,89,80,91,79,90,80,81,87,86,88,87,89,82,90,85,86,87,81,93,77,92,71,93,71,78,84,83,76,88,76,79,79,70,74,74,74,68,50,74,66,57,50,50,44,54,49,26,54,52,28,45,73,73,67,38,30,51,44,21,40,53,55,50,50,57,44,43,74,75,42,84,63,55,71,73,48,44,51,52,47,38,51,32,35,54,53,46,43,51,58,59,71,69,56,87,91,60,58,67,69,59,48,50,50,53,42,46,26,30,30,52,51,33,40,74,75,39,75,80,44,62,67,38,53,57,52,44,52,58,49,50,49,50,29,58,78,69,74,51,77,78,79,91,68,79,56,59,68,81,80,45,66,76,74,75,76,90,70,78,71,80,87,79,74,90,76,78,82,79,80,81,83,82,84,132

Sequence (196 aa):
MYRILTIFFIILATGLASCASERDTDRTSDTQPADQNGTADGTITQPTGTGTDTFREMRPDEEAGRQAQEMMRSGNIEGAIFILENMSAQSPLSESMNLVLVEAHLAFAKEVAEKQDVDDAVLHEILFTHYMRVLQLDPANEVAMSRLDEIRQWYIDNGLRPPETINPLKFIHAPQDEVTADESEEIDPVEETVGE